Protein AF-A0A6A2Z3N6-F1 (afdb_monomer_lite)

Foldseek 3Di:
DVLLLVLLLVVQLVLVQLLCVLLVHDHDDPLLSVVVNVVLVVQQVVCVVVVVVDRDGDDSLVSQVCNVVVDSDPVVVVVVVVCVVVVVVPPPCPVVVVVVVVPPRPPDTDLPRPVVLAPPVDPLRVCLQVVLQVCLVVQLVVQVVCCVPVVAGPDDDPDPVVSCNVSVQSNHSVNSSVVSSVVSLVPDDDDVVVNCVRNVVVVVVVVPDPPPDPVNQVSSQDPPRCCVVRPSD

pLDDT: mean 72.29, std 14.14, range [38.28, 88.81]

Radius of gyration: 20.22 Å; chains: 1; bounding box: 48×50×47 Å

Organism: Hibiscus syriacus (NCBI:txid106335)

Secondary structure (DSSP, 8-state):
-HHHHHHHHHHHHHHHHHHHHHTTPPPPPHHHHHHHHHHHHHHHHHHHHTT-SS-----HHHHHHHHHH----HHHHHHHHHHHHHGGGSTTSHHHHHHHHHHHSTTTSSTTTSTTSS-TTSHHHHHHHHHHHHHHHHHHHHHHHHHHHHSS-S---S-HHHHHHHHHHHT-HHHHHHHHHHHHHHHS---HHHHHHHTTHHHHHTTS-GGG-THHHHHHPPGGGGGGTS---

Structure (mmCIF, N/CA/C/O backbone):
data_AF-A0A6A2Z3N6-F1
#
_entry.id   AF-A0A6A2Z3N6-F1
#
loop_
_atom_site.group_PDB
_atom_site.id
_atom_site.type_symbol
_atom_site.label_atom_id
_atom_site.label_alt_id
_atom_site.label_comp_id
_atom_site.label_asym_id
_atom_site.label_entity_id
_atom_site.label_seq_id
_atom_site.pdbx_PDB_ins_code
_atom_site.Cartn_x
_atom_site.Cartn_y
_atom_site.Cartn_z
_atom_site.occupancy
_atom_site.B_iso_or_equiv
_atom_site.auth_seq_id
_atom_site.auth_comp_id
_atom_site.auth_asym_id
_atom_site.auth_atom_id
_atom_site.pdbx_PDB_model_num
ATOM 1 N N . MET A 1 1 ? 4.108 1.264 -15.971 1.00 68.44 1 MET A N 1
ATOM 2 C CA . MET A 1 1 ? 3.628 2.131 -14.866 1.00 68.44 1 MET A CA 1
ATOM 3 C C . MET A 1 1 ? 2.301 1.682 -14.255 1.00 68.44 1 MET A C 1
ATOM 5 O O . MET A 1 1 ? 2.213 1.724 -13.039 1.00 68.44 1 MET A O 1
ATOM 9 N N . MET A 1 2 ? 1.302 1.209 -15.021 1.00 77.12 2 MET A N 1
ATOM 10 C CA . MET A 1 2 ? 0.008 0.786 -14.436 1.00 77.12 2 MET A CA 1
ATOM 11 C C . MET A 1 2 ? 0.127 -0.328 -13.376 1.00 77.12 2 MET A C 1
ATOM 13 O O . MET A 1 2 ? -0.511 -0.259 -12.329 1.00 77.12 2 MET A O 1
ATOM 17 N N . ALA A 1 3 ? 0.988 -1.323 -13.613 1.00 77.44 3 ALA A N 1
ATOM 18 C CA . ALA A 1 3 ? 1.260 -2.392 -12.648 1.00 77.44 3 ALA A CA 1
ATOM 19 C C . ALA A 1 3 ? 1.872 -1.854 -11.342 1.00 77.44 3 ALA A C 1
ATOM 21 O O . ALA A 1 3 ? 1.428 -2.210 -10.255 1.00 77.44 3 ALA A O 1
ATOM 22 N N . ALA A 1 4 ? 2.831 -0.928 -11.462 1.00 77.00 4 ALA A N 1
ATOM 23 C CA . ALA A 1 4 ? 3.471 -0.250 -10.335 1.00 77.00 4 ALA A CA 1
ATOM 24 C C . ALA A 1 4 ? 2.456 0.510 -9.481 1.00 77.00 4 ALA A C 1
ATOM 26 O O . ALA A 1 4 ? 2.446 0.378 -8.263 1.00 77.00 4 ALA A O 1
ATOM 27 N N . SER A 1 5 ? 1.572 1.280 -10.126 1.00 82.19 5 SER A N 1
ATOM 28 C CA . SER A 1 5 ? 0.524 2.015 -9.421 1.00 82.19 5 SER A CA 1
ATOM 29 C C . SER A 1 5 ? -0.462 1.075 -8.737 1.00 82.19 5 SER A C 1
ATOM 31 O O . SER A 1 5 ? -0.888 1.364 -7.629 1.00 82.19 5 SER A O 1
ATOM 33 N N . PHE A 1 6 ? -0.795 -0.068 -9.344 1.00 84.25 6 PHE A N 1
ATOM 34 C CA . PHE A 1 6 ? -1.672 -1.051 -8.709 1.00 84.25 6 PHE A CA 1
ATOM 35 C C . PHE A 1 6 ? -1.037 -1.657 -7.451 1.00 84.25 6 PHE A C 1
ATOM 37 O O . PHE A 1 6 ? -1.671 -1.692 -6.400 1.00 84.25 6 PHE A O 1
ATOM 44 N N . VAL A 1 7 ? 0.229 -2.070 -7.535 1.00 82.81 7 VAL A N 1
ATOM 45 C CA . VAL A 1 7 ? 0.989 -2.566 -6.378 1.00 82.81 7 VAL A CA 1
ATOM 46 C C . VAL A 1 7 ? 1.057 -1.502 -5.279 1.00 82.81 7 VAL A C 1
ATOM 48 O O . VAL A 1 7 ? 0.717 -1.788 -4.131 1.00 82.81 7 VAL A O 1
ATOM 51 N N . ALA A 1 8 ? 1.389 -0.260 -5.643 1.00 83.50 8 ALA A N 1
ATOM 52 C CA . ALA A 1 8 ? 1.443 0.859 -4.709 1.00 83.50 8 ALA A CA 1
ATOM 53 C C . ALA A 1 8 ? 0.084 1.133 -4.047 1.00 83.50 8 ALA A C 1
ATOM 55 O O . ALA A 1 8 ? 0.045 1.441 -2.860 1.00 83.50 8 ALA A O 1
ATOM 56 N N . LEU A 1 9 ? -1.036 0.988 -4.765 1.00 86.56 9 LEU A N 1
ATOM 57 C CA . LEU A 1 9 ? -2.385 1.132 -4.203 1.00 86.56 9 LEU A CA 1
ATOM 58 C C . LEU A 1 9 ? -2.702 0.049 -3.164 1.00 86.56 9 LEU A C 1
ATOM 60 O O . LEU A 1 9 ? -3.268 0.355 -2.110 1.00 86.56 9 LEU A O 1
ATOM 64 N N . VAL A 1 10 ? -2.334 -1.206 -3.438 1.00 84.25 10 VAL A N 1
ATOM 65 C CA . VAL A 1 10 ? -2.528 -2.325 -2.499 1.00 84.25 10 VAL A CA 1
ATOM 66 C C . VAL A 1 10 ? -1.707 -2.098 -1.227 1.00 84.25 10 VAL A C 1
ATOM 68 O O . VAL A 1 10 ? -2.243 -2.176 -0.119 1.00 84.25 10 VAL A O 1
ATOM 71 N N . GLU A 1 11 ? -0.435 -1.735 -1.377 1.00 82.06 11 GLU A N 1
ATOM 72 C CA . GLU A 1 11 ? 0.464 -1.419 -0.262 1.00 82.06 11 GLU A CA 1
ATOM 73 C C . GLU A 1 11 ? -0.013 -0.198 0.544 1.00 82.06 11 GLU A C 1
ATOM 75 O O . GLU A 1 11 ? -0.055 -0.217 1.779 1.00 82.06 11 GLU A O 1
ATOM 80 N N . SER A 1 12 ? -0.461 0.849 -0.151 1.00 84.25 12 SER A N 1
ATOM 81 C CA . SER A 1 12 ? -0.987 2.078 0.454 1.00 84.25 12 SER A CA 1
ATOM 82 C C . SER A 1 12 ? -2.261 1.819 1.261 1.00 84.25 12 SER A C 1
ATOM 84 O O . SER A 1 12 ? -2.463 2.371 2.341 1.00 84.25 12 SER A O 1
ATOM 86 N N . THR A 1 13 ? -3.113 0.908 0.789 1.00 84.56 13 THR A N 1
ATOM 87 C CA . THR A 1 13 ? -4.319 0.506 1.522 1.00 84.56 13 THR A CA 1
ATOM 88 C C . THR A 1 13 ? -3.969 -0.187 2.840 1.00 84.56 13 THR A C 1
ATOM 90 O O . THR A 1 13 ? -4.536 0.144 3.884 1.00 84.56 13 THR A O 1
ATOM 93 N N . GLY A 1 14 ? -3.006 -1.115 2.818 1.00 78.62 14 GLY A N 1
ATOM 94 C CA . GLY A 1 14 ? -2.533 -1.799 4.024 1.00 78.62 14 GLY A CA 1
ATOM 95 C C . GLY A 1 14 ? -1.893 -0.840 5.029 1.00 78.62 14 GLY A C 1
ATOM 96 O O . GLY A 1 14 ? -2.202 -0.883 6.223 1.00 78.62 14 GLY A O 1
ATOM 97 N N . THR A 1 15 ? -1.065 0.086 4.545 1.00 81.62 15 THR A N 1
ATOM 98 C CA . THR A 1 15 ? -0.417 1.095 5.395 1.00 81.62 15 THR A CA 1
ATOM 99 C C . THR A 1 15 ? -1.406 2.088 5.994 1.00 81.62 15 THR A C 1
ATOM 101 O O . THR A 1 15 ? -1.271 2.395 7.175 1.00 81.62 15 THR A O 1
ATOM 104 N N . TYR A 1 16 ? -2.446 2.535 5.278 1.00 83.12 16 TYR A N 1
ATOM 105 C CA . TYR A 1 16 ? -3.500 3.376 5.869 1.00 83.12 16 TYR A CA 1
ATOM 106 C C . TYR A 1 16 ? -4.179 2.705 7.066 1.00 83.12 16 TYR A C 1
ATOM 108 O O . TYR A 1 16 ? -4.392 3.338 8.105 1.00 83.12 16 TYR A O 1
ATOM 116 N N . ILE A 1 17 ? -4.496 1.414 6.937 1.00 79.31 17 ILE A N 1
ATOM 117 C CA . ILE A 1 17 ? -5.111 0.634 8.014 1.00 79.31 17 ILE A CA 1
ATOM 118 C C . ILE A 1 17 ? -4.145 0.519 9.201 1.00 79.31 17 ILE A C 1
ATOM 120 O O . ILE A 1 17 ? -4.563 0.707 10.345 1.00 79.31 17 ILE A O 1
ATOM 124 N N . ALA A 1 18 ? -2.860 0.260 8.948 1.00 77.12 18 ALA A N 1
ATOM 125 C CA . ALA A 1 18 ? -1.840 0.162 9.991 1.00 77.12 18 ALA A CA 1
ATOM 126 C C . ALA A 1 18 ? -1.613 1.503 10.719 1.00 77.12 18 ALA A C 1
ATOM 128 O O . ALA A 1 18 ? -1.677 1.563 11.948 1.00 77.12 18 ALA A O 1
ATOM 129 N N . VAL A 1 19 ? -1.439 2.599 9.973 1.00 80.44 19 VAL A N 1
ATOM 130 C CA . VAL A 1 19 ? -1.234 3.963 10.494 1.00 80.44 19 VAL A CA 1
ATOM 131 C C . VAL A 1 19 ? -2.371 4.383 11.410 1.00 80.44 19 VAL A C 1
ATOM 133 O O . VAL A 1 19 ? -2.128 4.902 12.497 1.00 80.44 19 VAL A O 1
ATOM 136 N N . ALA A 1 20 ? -3.615 4.133 11.014 1.00 78.56 20 ALA A N 1
ATOM 137 C CA . ALA A 1 20 ? -4.765 4.490 11.830 1.00 78.56 20 ALA A CA 1
ATOM 138 C C . ALA A 1 20 ? -4.787 3.765 13.173 1.00 78.56 20 ALA A C 1
ATOM 140 O O . ALA A 1 20 ? -5.162 4.341 14.191 1.00 78.56 20 ALA A O 1
ATOM 141 N N . ARG A 1 21 ? -4.329 2.512 13.203 1.00 73.81 21 ARG A N 1
ATOM 142 C CA . ARG A 1 21 ? -4.194 1.766 14.455 1.00 73.81 21 ARG A CA 1
ATOM 143 C C . ARG A 1 21 ? -3.075 2.314 15.321 1.00 73.81 21 ARG A C 1
ATOM 145 O O . ARG A 1 21 ? -3.303 2.520 16.508 1.00 73.81 21 ARG A O 1
ATOM 152 N N . TYR A 1 22 ? -1.909 2.593 14.747 1.00 75.25 22 TYR A N 1
ATOM 153 C CA . TYR A 1 22 ? -0.788 3.156 15.504 1.00 75.25 22 TYR A CA 1
ATOM 154 C C . TYR A 1 22 ? -1.077 4.565 16.024 1.00 75.25 22 TYR A C 1
ATOM 156 O O . TYR A 1 22 ? -0.699 4.894 17.144 1.00 75.25 22 TYR A O 1
ATOM 164 N N . ALA A 1 23 ? -1.840 5.361 15.274 1.00 76.00 23 ALA A N 1
ATOM 165 C CA . ALA A 1 23 ? -2.358 6.650 15.721 1.00 76.00 23 ALA A CA 1
ATOM 166 C C . ALA A 1 23 ? -3.485 6.531 16.766 1.00 76.00 23 ALA A C 1
ATOM 168 O O . ALA A 1 23 ? -3.967 7.555 17.244 1.00 76.00 23 ALA A O 1
ATOM 169 N N . SER A 1 24 ? -3.929 5.312 17.109 1.00 72.00 24 SER A N 1
ATOM 170 C CA . SER A 1 24 ? -5.110 5.056 17.950 1.00 72.00 24 SER A CA 1
ATOM 171 C C . SER A 1 24 ? -6.367 5.785 17.453 1.00 72.00 24 SER A C 1
ATOM 173 O O . SER A 1 24 ? -7.213 6.208 18.240 1.00 72.00 24 SER A O 1
ATOM 175 N N . ALA A 1 25 ? -6.477 5.940 16.133 1.00 71.12 25 ALA A N 1
ATOM 176 C CA . ALA A 1 25 ? -7.588 6.596 15.470 1.00 71.12 25 ALA A CA 1
ATOM 177 C C . ALA A 1 25 ? -8.876 5.769 15.572 1.00 7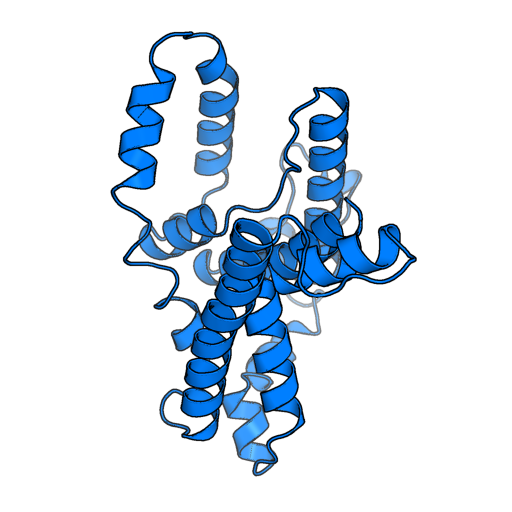1.12 25 ALA A C 1
ATOM 179 O O . ALA A 1 25 ? -8.860 4.542 15.740 1.00 71.12 25 ALA A O 1
ATOM 180 N N . THR A 1 26 ? -10.011 6.446 15.398 1.00 70.94 26 THR A N 1
ATOM 181 C CA . THR A 1 26 ? -11.287 5.779 15.128 1.00 70.94 26 THR A CA 1
ATOM 182 C C . THR A 1 26 ? -11.171 4.930 13.853 1.00 70.94 26 THR A C 1
ATOM 184 O O . THR A 1 26 ? -10.336 5.207 12.991 1.00 70.94 26 THR A O 1
ATOM 187 N N . PRO A 1 27 ? -11.956 3.852 13.714 1.00 68.25 27 PRO A N 1
ATOM 188 C CA . PRO A 1 27 ? -11.933 3.004 12.517 1.00 68.25 27 PRO A CA 1
ATOM 189 C C . PRO A 1 27 ? -12.011 3.796 11.207 1.00 68.25 27 PRO A C 1
ATOM 191 O O . PRO A 1 27 ? -12.830 4.707 11.098 1.00 68.25 27 PRO A O 1
ATOM 194 N N . LEU A 1 28 ? -11.205 3.417 10.204 1.00 70.50 28 LEU A N 1
ATOM 195 C CA . LEU A 1 28 ? -11.300 4.009 8.866 1.00 70.50 28 LEU A CA 1
ATOM 196 C C . LEU A 1 28 ? -12.566 3.514 8.162 1.00 70.50 28 LEU A C 1
ATOM 198 O O . LEU A 1 28 ? -12.648 2.322 7.853 1.00 70.50 28 LEU A O 1
ATOM 202 N N . PRO A 1 29 ? -13.523 4.395 7.834 1.00 74.31 29 PRO A N 1
ATOM 203 C CA . PRO A 1 29 ? -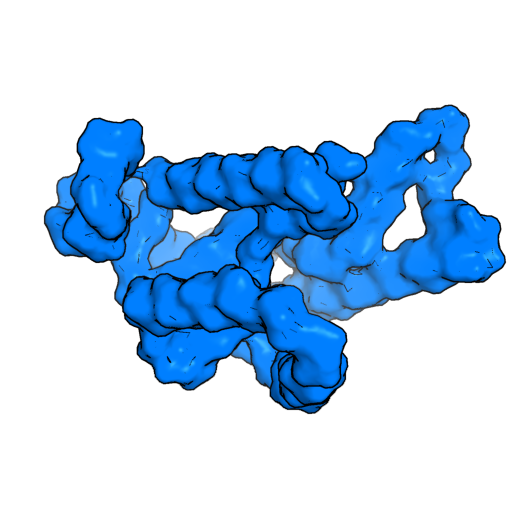14.565 4.060 6.883 1.00 74.31 29 PRO A CA 1
ATOM 204 C C . PRO A 1 29 ? -13.992 4.004 5.452 1.00 74.31 29 PRO A C 1
ATOM 206 O O . PRO A 1 29 ? -12.987 4.660 5.146 1.00 74.31 29 PRO A O 1
ATOM 209 N N . PRO A 1 30 ? -14.672 3.296 4.534 1.00 75.56 30 PRO A N 1
ATOM 210 C CA . PRO A 1 30 ? -14.276 3.235 3.128 1.00 75.56 30 PRO A CA 1
ATOM 211 C C . PRO A 1 30 ? -14.193 4.607 2.437 1.00 75.56 30 PRO A C 1
ATOM 213 O O . PRO A 1 30 ? -13.323 4.805 1.593 1.00 75.56 30 PRO A O 1
ATOM 216 N N . SER A 1 31 ? -15.046 5.571 2.813 1.00 77.38 31 SER A N 1
ATOM 217 C CA . SER A 1 31 ? -15.057 6.929 2.239 1.00 77.38 31 SER A CA 1
ATOM 218 C C . SER A 1 31 ? -13.740 7.674 2.486 1.00 77.38 31 SER A C 1
ATOM 220 O O . SER A 1 31 ? -13.187 8.303 1.586 1.00 77.38 31 SER A O 1
ATOM 222 N N . ILE A 1 32 ? -13.182 7.546 3.689 1.00 78.62 32 ILE A N 1
ATOM 223 C CA . ILE A 1 32 ? -11.938 8.214 4.090 1.00 78.62 32 ILE A CA 1
ATOM 224 C C . ILE A 1 32 ? -10.725 7.533 3.466 1.00 78.62 32 ILE A C 1
ATOM 226 O O . ILE A 1 32 ? -9.803 8.220 3.026 1.00 78.62 32 ILE A O 1
ATOM 230 N N . LEU A 1 33 ? -10.749 6.201 3.373 1.00 82.62 33 LEU A N 1
ATOM 231 C CA . LEU A 1 33 ? -9.727 5.446 2.655 1.00 82.62 33 LEU A CA 1
ATOM 232 C C . LEU A 1 33 ? -9.691 5.852 1.173 1.00 82.62 33 LEU A C 1
ATOM 234 O O . LEU A 1 33 ? -8.630 6.193 0.654 1.00 82.62 33 LEU A O 1
ATOM 238 N N . SER A 1 34 ? -10.855 5.904 0.517 1.00 84.12 34 SER A N 1
ATOM 239 C CA . SER A 1 34 ? -10.971 6.344 -0.877 1.00 84.12 34 SER A CA 1
ATOM 240 C C . SER A 1 34 ? -10.492 7.783 -1.066 1.00 84.12 34 SER A C 1
ATOM 242 O O . SER A 1 34 ? -9.855 8.088 -2.072 1.00 84.12 34 SER A O 1
ATOM 244 N N . ARG A 1 35 ? -10.760 8.672 -0.103 1.00 84.81 35 ARG A N 1
ATOM 245 C CA . ARG A 1 35 ? -10.280 10.060 -0.127 1.00 84.81 35 ARG A CA 1
ATOM 246 C C . ARG A 1 35 ? -8.755 10.143 -0.018 1.00 84.81 35 ARG A C 1
ATOM 248 O O . ARG A 1 35 ? -8.141 10.907 -0.759 1.00 84.81 35 ARG A O 1
ATOM 255 N N . GLY A 1 36 ? -8.148 9.357 0.873 1.00 84.44 36 GLY A N 1
ATOM 256 C CA . GLY A 1 36 ? -6.690 9.268 1.010 1.00 84.44 36 GLY A CA 1
ATOM 257 C C . GLY A 1 36 ? -6.024 8.789 -0.280 1.00 84.44 36 GLY A C 1
ATOM 258 O O . GLY A 1 36 ? -5.138 9.461 -0.806 1.00 84.44 36 GLY A O 1
ATOM 259 N N . ILE A 1 37 ? -6.539 7.696 -0.848 1.00 87.19 37 ILE A N 1
ATOM 260 C CA . ILE A 1 37 ? -6.086 7.144 -2.132 1.00 87.19 37 ILE A CA 1
ATOM 261 C C . ILE A 1 37 ? -6.272 8.155 -3.277 1.00 87.19 37 ILE A C 1
ATOM 263 O O . ILE A 1 37 ? -5.395 8.305 -4.126 1.00 87.19 37 ILE A O 1
ATOM 267 N N . GLY A 1 38 ? -7.385 8.894 -3.292 1.00 87.62 38 GLY A N 1
ATOM 268 C CA . GLY A 1 38 ? -7.618 9.957 -4.271 1.00 87.62 38 GLY A CA 1
ATOM 269 C C . GLY A 1 38 ? -6.539 11.043 -4.220 1.00 87.62 38 GLY A C 1
ATOM 270 O O . GLY A 1 38 ? -6.008 11.434 -5.259 1.00 87.62 38 GLY A O 1
ATOM 271 N N . TRP A 1 39 ? -6.150 11.481 -3.018 1.00 85.44 39 TRP A N 1
ATOM 272 C CA . TRP A 1 39 ? -5.092 12.483 -2.844 1.00 85.44 39 TRP A CA 1
ATOM 273 C C . TRP A 1 39 ? -3.698 11.951 -3.199 1.00 85.44 39 TRP A C 1
ATOM 275 O O . TRP A 1 39 ? -2.881 12.680 -3.759 1.00 85.44 39 TRP A O 1
ATOM 285 N N . GLN A 1 40 ? -3.441 10.665 -2.951 1.00 87.00 40 GLN A N 1
ATOM 286 C CA . GLN A 1 40 ? -2.241 9.988 -3.444 1.00 87.00 40 GLN A CA 1
ATOM 287 C C . GLN A 1 40 ? -2.177 10.017 -4.978 1.00 87.00 40 GLN A C 1
ATOM 289 O O . GLN A 1 40 ? -1.136 10.347 -5.539 1.00 87.00 40 GLN A O 1
ATOM 294 N N . GLY A 1 41 ? -3.293 9.752 -5.665 1.00 87.56 41 GLY A N 1
ATOM 295 C CA . GLY A 1 41 ? -3.376 9.852 -7.125 1.00 87.56 41 GLY A CA 1
ATOM 296 C C . GLY A 1 41 ? -3.050 11.253 -7.653 1.00 87.56 41 GLY A C 1
ATOM 297 O O . GLY A 1 41 ? -2.298 11.389 -8.616 1.00 87.56 41 GLY A O 1
ATOM 298 N N . VAL A 1 42 ? -3.543 12.301 -6.983 1.00 87.81 42 VAL A N 1
ATOM 299 C CA . VAL A 1 42 ? -3.189 13.700 -7.294 1.00 87.81 42 VAL A CA 1
ATOM 300 C C . VAL A 1 42 ? -1.688 13.941 -7.114 1.00 87.81 42 VAL A C 1
ATOM 302 O O . VAL A 1 42 ? -1.057 14.552 -7.975 1.00 87.81 42 VAL A O 1
ATOM 305 N N . GLY A 1 43 ? -1.094 13.411 -6.043 1.00 86.25 43 GLY A N 1
ATOM 306 C CA . GLY A 1 43 ? 0.353 13.440 -5.840 1.00 86.25 43 GLY A CA 1
ATOM 307 C C . GLY A 1 43 ? 1.117 12.780 -6.988 1.00 86.25 43 GLY A C 1
ATOM 308 O O . GLY A 1 43 ? 2.096 13.345 -7.468 1.00 86.25 43 GLY A O 1
ATOM 309 N N . ILE A 1 44 ? 0.663 11.617 -7.469 1.00 86.94 44 ILE A N 1
ATOM 310 C CA . ILE A 1 44 ? 1.314 10.888 -8.570 1.00 86.94 44 ILE A CA 1
ATOM 311 C C . ILE A 1 44 ? 1.223 11.689 -9.875 1.00 86.94 44 ILE A C 1
ATOM 313 O O . ILE A 1 44 ? 2.184 11.713 -10.644 1.00 86.94 44 ILE A O 1
ATOM 317 N N . LEU A 1 45 ? 0.107 12.386 -10.113 1.00 88.00 45 LEU A N 1
ATOM 318 C CA . LEU A 1 45 ? -0.030 13.295 -11.254 1.00 88.00 45 LEU A CA 1
ATOM 319 C C . LEU A 1 45 ? 0.985 14.439 -11.183 1.00 88.00 45 LEU A C 1
ATOM 321 O O . LEU A 1 45 ? 1.666 14.701 -12.172 1.00 88.00 45 LEU A O 1
ATOM 325 N N . PHE A 1 46 ? 1.140 15.080 -10.020 1.00 86.12 46 PHE A N 1
ATOM 326 C CA . PHE A 1 46 ? 2.163 16.113 -9.837 1.00 86.12 46 PHE A CA 1
ATOM 327 C C . PHE A 1 46 ? 3.580 15.559 -9.995 1.00 86.12 46 PHE A C 1
ATOM 329 O O . PHE A 1 46 ? 4.396 16.183 -10.666 1.00 86.12 46 PHE A O 1
ATOM 336 N N . SER A 1 47 ? 3.858 14.368 -9.462 1.00 83.50 47 SER A N 1
ATOM 337 C CA . SER A 1 47 ? 5.126 13.664 -9.677 1.00 83.50 47 SER A CA 1
ATOM 338 C C . SER A 1 47 ? 5.418 13.458 -11.170 1.00 83.50 47 SER A C 1
ATOM 340 O O . SER A 1 47 ? 6.530 13.711 -11.629 1.00 83.50 47 SER A O 1
ATOM 342 N N . GLY A 1 48 ? 4.407 13.067 -11.950 1.00 83.56 48 GLY A N 1
ATOM 343 C CA . GLY A 1 48 ? 4.521 12.930 -13.402 1.00 83.56 48 GLY A CA 1
ATOM 344 C C . GLY A 1 48 ? 4.759 14.261 -14.121 1.00 83.56 48 GLY A C 1
ATOM 345 O O . GLY A 1 48 ? 5.610 14.330 -15.003 1.00 83.56 48 GLY A O 1
ATOM 346 N N . LEU A 1 49 ? 4.051 15.325 -13.724 1.00 86.31 49 LEU A N 1
ATOM 347 C CA . LEU A 1 49 ? 4.171 16.662 -14.324 1.00 86.31 49 LEU A CA 1
ATOM 348 C C . LEU A 1 49 ? 5.538 17.307 -14.066 1.00 86.31 49 LEU A C 1
ATOM 350 O O . LEU A 1 49 ? 6.115 17.898 -14.973 1.00 86.31 49 LEU A O 1
ATOM 354 N N . PHE A 1 50 ? 6.062 17.179 -12.845 1.00 82.81 50 PHE A N 1
ATOM 355 C CA . PHE A 1 50 ? 7.381 17.698 -12.472 1.00 82.81 50 PHE A CA 1
ATOM 356 C C . PHE A 1 50 ? 8.533 16.749 -12.840 1.00 82.81 50 PHE A C 1
ATOM 358 O O . PHE A 1 50 ? 9.691 17.059 -12.570 1.00 82.81 50 PHE A O 1
ATOM 365 N N . GLY A 1 51 ? 8.240 15.606 -13.470 1.00 80.12 51 GLY A N 1
ATOM 366 C CA . GLY A 1 51 ? 9.252 14.680 -13.976 1.00 80.12 51 GLY A CA 1
ATOM 367 C C . GLY A 1 51 ? 10.007 13.915 -12.889 1.00 80.12 51 GLY A C 1
ATOM 368 O O . GLY A 1 51 ? 11.091 13.392 -13.151 1.00 80.12 51 GLY A O 1
ATOM 369 N N . THR A 1 52 ? 9.463 13.811 -11.673 1.00 68.56 52 THR A N 1
ATOM 370 C CA . THR A 1 52 ? 10.037 12.930 -10.655 1.00 68.56 52 THR A CA 1
ATOM 371 C C . THR A 1 52 ? 9.783 11.496 -11.118 1.00 68.56 52 THR A C 1
ATOM 373 O O . THR A 1 52 ? 8.664 11.002 -11.017 1.00 68.56 52 THR A O 1
ATOM 376 N N . GLY A 1 53 ? 10.799 10.831 -11.678 1.00 64.75 53 GLY A N 1
ATOM 377 C CA . GLY A 1 53 ? 10.690 9.497 -12.295 1.00 64.75 53 GLY A CA 1
ATOM 378 C C . GLY A 1 53 ? 10.158 8.373 -11.389 1.00 64.75 53 GLY A C 1
ATOM 379 O O . GLY A 1 53 ? 9.923 7.269 -11.872 1.00 64.75 53 GLY A O 1
ATOM 380 N N . ASN A 1 54 ? 9.926 8.658 -10.104 1.00 68.50 54 ASN A N 1
ATOM 381 C CA . ASN A 1 54 ? 9.271 7.786 -9.137 1.00 68.50 54 ASN A CA 1
ATOM 382 C C . ASN A 1 54 ? 7.885 8.347 -8.771 1.00 68.50 54 ASN A C 1
ATOM 384 O O . ASN A 1 54 ? 7.740 9.537 -8.487 1.00 68.50 54 ASN A O 1
ATOM 388 N N . GLY A 1 55 ? 6.862 7.487 -8.763 1.00 70.81 55 GLY A N 1
ATOM 389 C CA . GLY A 1 55 ? 5.517 7.861 -8.316 1.00 70.81 55 GLY A CA 1
ATOM 390 C C . GLY A 1 55 ? 5.466 8.083 -6.803 1.00 70.81 55 GLY A C 1
ATOM 391 O O . GLY A 1 55 ? 6.171 7.414 -6.049 1.00 70.81 55 GLY A O 1
ATOM 392 N N . SER A 1 56 ? 4.618 9.002 -6.346 1.00 78.75 56 SER A N 1
ATOM 393 C CA . SER A 1 56 ? 4.390 9.214 -4.917 1.00 78.75 56 SER A CA 1
ATOM 394 C C . SER A 1 56 ? 3.519 8.102 -4.320 1.00 78.75 56 SER A C 1
ATOM 396 O O . SER A 1 56 ? 2.431 7.785 -4.800 1.00 78.75 56 SER A O 1
ATOM 398 N N . SER A 1 57 ? 4.017 7.494 -3.248 1.00 81.19 57 SER A N 1
ATOM 399 C CA . SER A 1 57 ? 3.318 6.466 -2.477 1.00 81.19 57 SER A CA 1
ATOM 400 C C . SER A 1 57 ? 3.403 6.780 -0.988 1.00 81.19 57 SER A C 1
ATOM 402 O O . SER A 1 57 ? 4.157 7.657 -0.560 1.00 81.19 57 SER A O 1
ATOM 404 N N . ILE A 1 58 ? 2.615 6.072 -0.187 1.00 81.56 58 ILE A N 1
ATOM 405 C CA . ILE A 1 58 ? 2.713 6.148 1.267 1.00 81.56 58 ILE A CA 1
ATOM 406 C C . ILE A 1 58 ? 4.023 5.504 1.710 1.00 81.56 58 ILE A C 1
ATOM 408 O O . ILE A 1 58 ? 4.359 4.401 1.289 1.00 81.56 58 ILE A O 1
ATOM 412 N N . SER A 1 59 ? 4.749 6.181 2.598 1.00 80.31 59 SER A N 1
ATOM 413 C CA . SER A 1 59 ? 5.947 5.618 3.216 1.00 80.31 59 SER A CA 1
ATOM 414 C C . SER A 1 59 ? 5.564 4.672 4.358 1.00 80.31 59 SER A C 1
ATOM 416 O O . SER A 1 59 ? 5.037 5.099 5.392 1.00 80.31 59 SER A O 1
ATOM 418 N N . VAL A 1 60 ? 5.860 3.380 4.178 1.00 75.31 60 VAL A N 1
ATOM 419 C CA . VAL A 1 60 ? 5.760 2.348 5.227 1.00 75.31 60 VAL A CA 1
ATOM 420 C C . VAL A 1 60 ? 6.690 2.680 6.400 1.00 75.31 60 VAL A C 1
ATOM 422 O O . VAL A 1 60 ? 6.353 2.446 7.558 1.00 75.31 60 VAL A O 1
ATOM 425 N N . GLU A 1 61 ? 7.842 3.287 6.118 1.00 74.88 61 GLU A N 1
ATOM 426 C CA . GLU A 1 61 ? 8.836 3.687 7.119 1.00 74.88 61 GLU A CA 1
ATOM 427 C C . GLU A 1 61 ? 8.268 4.744 8.070 1.00 74.88 61 GLU A C 1
ATOM 429 O O . GLU A 1 61 ? 8.386 4.618 9.289 1.00 74.88 61 GLU A O 1
ATOM 434 N N . ASN A 1 62 ? 7.555 5.737 7.530 1.00 78.06 62 ASN A N 1
ATOM 435 C CA . ASN A 1 62 ? 6.875 6.754 8.331 1.00 78.06 62 ASN A CA 1
ATOM 436 C C . ASN A 1 62 ? 5.751 6.151 9.185 1.00 78.06 62 ASN A C 1
ATOM 438 O O . ASN A 1 62 ? 5.540 6.580 10.322 1.00 78.06 62 ASN A O 1
ATOM 442 N N . ALA A 1 63 ? 5.050 5.132 8.674 1.00 75.62 63 ALA A N 1
ATOM 443 C CA . ALA A 1 63 ? 4.069 4.381 9.455 1.00 75.62 63 ALA A CA 1
ATOM 444 C C . ALA A 1 63 ? 4.726 3.617 10.620 1.00 75.62 63 ALA A C 1
ATOM 446 O O . ALA A 1 63 ? 4.192 3.609 11.732 1.00 75.62 63 ALA A O 1
ATOM 447 N N . GLY A 1 64 ? 5.904 3.029 10.394 1.00 71.62 64 GLY A N 1
ATOM 448 C CA . GLY A 1 64 ? 6.705 2.392 11.441 1.00 71.62 64 GLY A CA 1
ATOM 449 C C . GLY A 1 64 ? 7.236 3.391 12.472 1.00 71.62 64 GLY A C 1
ATOM 450 O O . GLY A 1 64 ? 7.152 3.148 13.677 1.00 71.62 64 GLY A O 1
ATOM 451 N N . LEU A 1 65 ? 7.701 4.562 12.029 1.00 73.62 65 LEU A N 1
ATOM 452 C CA . LEU A 1 65 ? 8.151 5.636 12.915 1.00 73.62 65 LEU A CA 1
ATOM 453 C C . LEU A 1 65 ? 7.012 6.149 13.805 1.00 73.62 65 LEU A C 1
ATOM 455 O O . LEU A 1 65 ? 7.214 6.390 14.997 1.00 73.62 65 LEU A O 1
ATOM 459 N N . LEU A 1 66 ? 5.802 6.272 13.256 1.00 78.94 66 LEU A N 1
ATOM 460 C CA . LEU A 1 66 ? 4.605 6.598 14.026 1.00 78.94 66 LEU A CA 1
ATOM 461 C C . LEU A 1 66 ? 4.330 5.550 15.116 1.00 78.94 66 LEU A C 1
ATOM 463 O O . LEU A 1 66 ? 4.023 5.921 16.249 1.00 78.94 66 LEU A O 1
ATOM 467 N N . ALA A 1 67 ? 4.469 4.258 14.803 1.00 71.88 67 ALA A N 1
ATOM 468 C CA . ALA A 1 67 ? 4.273 3.177 15.771 1.00 71.88 67 ALA A CA 1
ATOM 469 C C . ALA A 1 67 ? 5.271 3.244 16.940 1.00 71.88 67 ALA A C 1
ATOM 471 O O . ALA A 1 67 ? 4.904 2.975 18.086 1.00 71.88 67 ALA A O 1
ATOM 472 N N . LEU A 1 68 ? 6.514 3.644 16.659 1.00 73.94 68 LEU A N 1
ATOM 473 C CA . LEU A 1 68 ? 7.577 3.770 17.658 1.00 73.94 68 LEU A CA 1
ATOM 474 C C . LEU A 1 68 ? 7.434 5.019 18.520 1.00 73.94 68 LEU A C 1
ATOM 476 O O . LEU A 1 68 ? 7.504 4.950 19.744 1.00 73.94 68 LEU A O 1
ATOM 480 N N . THR A 1 69 ? 7.237 6.167 17.878 1.00 79.50 69 THR A N 1
ATOM 481 C CA . THR A 1 69 ? 7.174 7.465 18.560 1.00 79.50 69 THR A CA 1
ATOM 482 C C . THR A 1 69 ? 5.840 7.682 19.265 1.00 79.50 69 THR A C 1
ATOM 484 O O . THR A 1 69 ? 5.766 8.475 20.199 1.00 79.50 69 THR A O 1
ATOM 487 N N . ARG A 1 70 ? 4.781 6.979 18.835 1.00 77.69 70 ARG A N 1
ATOM 488 C CA . ARG A 1 70 ? 3.394 7.164 19.290 1.00 77.69 70 ARG A CA 1
ATOM 489 C C . ARG A 1 70 ? 2.881 8.601 19.116 1.00 77.69 70 ARG A C 1
ATOM 491 O O . ARG A 1 70 ? 1.948 9.013 19.803 1.00 77.69 70 ARG A O 1
ATOM 498 N N . VAL A 1 71 ? 3.455 9.370 18.185 1.00 79.44 71 VAL A N 1
ATOM 499 C CA . VAL A 1 71 ? 3.054 10.760 17.908 1.00 79.44 71 VAL A CA 1
ATOM 500 C C . VAL A 1 71 ? 2.199 10.829 16.640 1.00 79.44 71 VAL A C 1
ATOM 502 O O . VAL A 1 71 ? 2.689 11.099 15.548 1.00 79.44 71 VAL A O 1
ATOM 505 N N . GLY A 1 72 ? 0.886 10.631 16.784 1.00 75.69 72 GLY A N 1
ATOM 506 C CA . GLY A 1 72 ? -0.107 10.725 15.697 1.00 75.69 72 GLY A CA 1
ATOM 507 C C . GLY A 1 72 ? -0.571 12.144 15.356 1.00 75.69 72 GLY A C 1
ATOM 508 O O . GLY A 1 72 ? -1.748 12.353 15.073 1.00 75.69 72 GLY A O 1
ATOM 509 N N . SER A 1 73 ? 0.313 13.143 15.432 1.00 82.31 73 SER A N 1
ATOM 510 C CA . SER A 1 73 ? -0.067 14.552 15.264 1.00 82.31 73 SER A CA 1
ATOM 511 C C . SER A 1 73 ? 0.109 15.049 13.829 1.00 82.31 73 SER A C 1
ATOM 513 O O . SER A 1 73 ? 1.200 14.995 13.263 1.00 82.31 73 SER A O 1
ATOM 515 N N . ARG A 1 74 ? -0.945 15.657 13.267 1.00 82.56 74 ARG A N 1
ATOM 516 C CA . ARG A 1 74 ? -0.923 16.266 11.921 1.00 82.56 74 ARG A CA 1
ATOM 517 C C . ARG A 1 74 ? 0.107 17.389 11.782 1.00 82.56 74 ARG A C 1
ATOM 519 O O . ARG A 1 74 ? 0.644 17.597 10.699 1.00 82.56 74 ARG A O 1
ATOM 526 N N . ARG A 1 75 ? 0.400 18.107 12.874 1.00 84.62 75 ARG A N 1
ATOM 527 C CA . ARG A 1 75 ? 1.373 19.213 12.875 1.00 84.62 75 ARG A CA 1
ATOM 528 C C . ARG A 1 75 ? 2.783 18.725 12.555 1.00 84.62 75 ARG A C 1
ATOM 530 O O . ARG A 1 75 ? 3.501 19.412 11.844 1.00 84.62 75 ARG A O 1
ATOM 537 N N . VAL A 1 76 ? 3.150 17.535 13.030 1.00 84.69 76 VAL A N 1
ATOM 538 C CA . VAL A 1 76 ? 4.468 16.937 12.767 1.00 84.69 76 VAL A CA 1
ATOM 539 C C . VAL A 1 76 ? 4.642 16.676 11.272 1.00 84.69 76 VAL A C 1
ATOM 541 O O . VAL A 1 76 ? 5.662 17.047 10.699 1.00 84.69 76 VAL A O 1
ATOM 544 N N . VAL A 1 77 ? 3.608 16.128 10.625 1.00 84.06 77 VAL A N 1
ATOM 545 C CA . VAL A 1 77 ? 3.613 15.860 9.179 1.00 84.06 77 VAL A CA 1
ATOM 546 C C . VAL A 1 77 ? 3.682 17.160 8.372 1.00 84.06 77 VAL A C 1
ATOM 548 O O . VAL A 1 77 ? 4.456 17.248 7.427 1.00 84.06 77 VAL A O 1
ATOM 551 N N . LEU A 1 78 ? 2.929 18.194 8.766 1.00 84.19 78 LEU A N 1
ATOM 552 C CA . LEU A 1 78 ? 2.952 19.502 8.096 1.00 84.19 78 LEU A CA 1
ATOM 553 C C . LEU A 1 78 ? 4.313 20.201 8.213 1.00 84.19 78 LEU A C 1
ATOM 555 O O . LEU A 1 78 ? 4.812 20.736 7.226 1.00 84.19 78 LEU A O 1
ATOM 559 N N . ILE A 1 79 ? 4.926 20.176 9.400 1.00 85.06 79 ILE A N 1
ATOM 560 C CA . ILE A 1 79 ? 6.262 20.746 9.620 1.00 85.06 79 ILE A CA 1
ATOM 561 C C . ILE A 1 79 ? 7.301 19.983 8.786 1.00 85.06 79 ILE A C 1
ATOM 563 O O . ILE A 1 79 ? 8.111 20.608 8.107 1.00 85.06 79 ILE A O 1
ATOM 567 N N . SER A 1 80 ? 7.241 18.646 8.773 1.00 81.62 80 SER A N 1
ATOM 568 C CA . SER A 1 80 ? 8.119 17.803 7.949 1.00 81.62 80 SER A CA 1
ATOM 569 C C . SER A 1 80 ? 7.968 18.092 6.452 1.00 81.62 80 SER A C 1
ATOM 571 O O . SER A 1 80 ? 8.978 18.262 5.772 1.00 81.62 80 SER A O 1
ATOM 573 N N . ALA A 1 81 ? 6.737 18.236 5.950 1.00 82.25 81 ALA A N 1
ATOM 574 C CA . ALA A 1 81 ? 6.484 18.610 4.560 1.00 82.25 81 ALA A CA 1
ATOM 575 C C . ALA A 1 81 ? 7.069 19.990 4.220 1.00 82.25 81 ALA A C 1
ATOM 577 O O . ALA A 1 81 ? 7.665 20.157 3.159 1.00 82.25 81 ALA A O 1
ATOM 578 N N . GLY A 1 82 ? 6.968 20.957 5.140 1.00 81.81 82 GLY A N 1
ATOM 579 C CA . GLY A 1 82 ? 7.638 22.252 5.012 1.00 81.81 82 GLY A CA 1
ATOM 580 C C . GLY A 1 82 ? 9.148 22.091 4.828 1.00 81.81 82 GLY A C 1
ATOM 581 O O . GLY A 1 82 ? 9.700 22.575 3.844 1.00 81.81 82 GLY A O 1
ATOM 582 N N . PHE A 1 83 ? 9.810 21.337 5.710 1.00 80.31 83 PHE A N 1
ATOM 583 C CA . PHE A 1 83 ? 11.246 21.062 5.584 1.00 80.31 83 PHE A CA 1
ATOM 584 C C . PHE A 1 83 ? 11.616 20.374 4.260 1.00 80.31 83 PHE A C 1
ATOM 586 O O . PHE A 1 83 ? 12.618 20.748 3.654 1.00 80.31 83 PHE A O 1
ATOM 593 N N . MET A 1 84 ? 10.804 19.430 3.770 1.00 80.62 84 MET A N 1
ATOM 594 C CA . MET A 1 84 ? 11.052 18.746 2.490 1.00 80.62 84 MET A CA 1
ATOM 595 C C . MET A 1 84 ? 10.933 19.673 1.272 1.00 80.62 84 MET A C 1
ATOM 597 O O . MET A 1 84 ? 11.622 19.449 0.285 1.00 80.62 84 MET A O 1
ATOM 601 N N . ILE A 1 85 ? 10.102 20.719 1.327 1.00 80.25 85 ILE A N 1
ATOM 602 C CA . ILE A 1 85 ? 9.970 21.707 0.240 1.00 80.25 85 ILE A CA 1
ATOM 603 C C . ILE A 1 85 ? 11.142 22.698 0.238 1.00 80.25 85 ILE A C 1
ATOM 605 O O . ILE A 1 85 ? 11.558 23.151 -0.826 1.00 80.25 85 ILE A O 1
ATOM 609 N N . PHE A 1 86 ? 11.690 23.037 1.409 1.00 71.81 86 PHE A N 1
ATOM 610 C CA . PHE A 1 86 ? 12.815 23.974 1.522 1.00 71.81 86 PHE A CA 1
ATOM 611 C C . PHE A 1 86 ? 14.187 23.317 1.301 1.00 71.81 86 PHE A C 1
ATOM 613 O O . PHE A 1 86 ? 15.101 23.979 0.804 1.00 71.81 86 PHE A O 1
ATOM 620 N N . SER A 1 87 ? 14.333 22.028 1.625 1.00 65.44 87 SER A N 1
ATOM 621 C CA . SER A 1 87 ? 15.593 21.273 1.505 1.00 65.44 87 SER A CA 1
ATOM 622 C C . SER A 1 87 ? 16.253 21.293 0.108 1.00 65.44 87 SER A C 1
ATOM 624 O O . SER A 1 87 ? 17.468 21.486 0.066 1.00 65.44 87 SER A O 1
ATOM 626 N N . PRO A 1 88 ? 15.518 21.224 -1.026 1.00 65.94 88 PRO A N 1
ATOM 627 C CA . PRO A 1 88 ? 16.113 21.167 -2.369 1.00 65.94 88 PRO A CA 1
ATOM 628 C C . PRO A 1 88 ? 16.913 22.416 -2.769 1.00 65.94 88 PRO A C 1
ATOM 630 O O . PRO A 1 88 ? 17.688 22.386 -3.721 1.00 65.94 88 PRO A O 1
ATOM 633 N N . SER A 1 89 ? 16.731 23.535 -2.058 1.00 61.56 89 SER A N 1
ATOM 634 C CA . SER A 1 89 ? 17.427 24.802 -2.325 1.00 61.56 89 SER A CA 1
ATOM 635 C C . SER A 1 89 ? 18.863 24.855 -1.773 1.00 61.56 89 SER A C 1
ATOM 637 O O . SER A 1 89 ? 19.648 25.712 -2.181 1.00 61.56 89 SER A O 1
ATOM 639 N N . LEU A 1 90 ? 19.244 23.929 -0.883 1.00 56.62 90 LEU A N 1
ATOM 640 C CA . LEU A 1 90 ? 20.577 23.839 -0.276 1.00 56.62 90 LEU A CA 1
ATOM 641 C C . LEU A 1 90 ? 21.391 22.753 -0.990 1.00 56.62 90 LEU A C 1
ATOM 643 O O . LEU A 1 90 ? 21.616 21.663 -0.469 1.00 56.62 90 LEU A O 1
ATOM 647 N N . GLY A 1 91 ? 21.827 23.065 -2.209 1.00 48.78 91 GLY A N 1
ATOM 648 C CA . GLY A 1 91 ? 22.386 22.128 -3.191 1.00 48.78 91 GLY A CA 1
ATOM 649 C C . GLY A 1 91 ? 23.692 21.393 -2.854 1.00 48.78 91 GLY A C 1
ATOM 650 O O . GLY A 1 91 ? 24.375 21.000 -3.787 1.00 48.78 91 GLY A O 1
ATOM 651 N N . ASN A 1 92 ? 24.070 21.189 -1.585 1.00 55.97 92 ASN A N 1
ATOM 652 C CA . ASN A 1 92 ? 25.271 20.422 -1.209 1.00 55.97 92 ASN A CA 1
ATOM 653 C C . ASN A 1 92 ? 25.175 19.611 0.109 1.00 55.97 92 ASN A C 1
ATOM 655 O O . ASN A 1 92 ? 26.131 18.918 0.451 1.00 55.97 92 ASN A O 1
ATOM 659 N N . SER A 1 93 ? 24.067 19.648 0.864 1.00 50.31 93 SER A N 1
ATOM 660 C CA . SER A 1 93 ? 23.933 18.926 2.154 1.00 50.31 93 SER A CA 1
ATOM 661 C C . SER A 1 93 ? 23.025 17.687 2.107 1.00 50.31 93 SER A C 1
ATOM 663 O O . SER A 1 93 ? 22.978 16.920 3.074 1.00 50.31 93 SER A O 1
ATOM 665 N N . GLU A 1 94 ? 22.342 17.432 0.987 1.00 48.91 94 GLU A N 1
ATOM 666 C CA . GLU A 1 94 ? 21.355 16.346 0.872 1.00 48.91 94 GLU A CA 1
ATOM 667 C C . GLU A 1 94 ? 21.974 14.944 0.998 1.00 48.91 94 GLU A C 1
ATOM 669 O O . GLU A 1 94 ? 21.370 14.043 1.581 1.00 48.91 94 GLU A O 1
ATOM 674 N N . LEU A 1 95 ? 23.227 14.764 0.563 1.00 45.78 95 LEU A N 1
ATOM 675 C CA . LEU A 1 95 ? 23.923 13.478 0.668 1.00 45.78 95 LEU A CA 1
ATOM 676 C C . LEU A 1 95 ? 24.254 13.085 2.121 1.00 45.78 95 LEU A C 1
ATOM 678 O O . LEU A 1 95 ? 24.483 11.909 2.400 1.00 45.78 95 LEU A O 1
ATOM 682 N N . PHE A 1 96 ? 24.295 14.047 3.050 1.00 44.78 96 PHE A N 1
ATOM 683 C CA . PHE A 1 96 ? 24.627 13.800 4.457 1.00 44.78 96 PHE A CA 1
ATOM 684 C C . PHE A 1 96 ? 23.401 13.346 5.266 1.00 44.78 96 PHE A C 1
ATOM 686 O O . PHE A 1 96 ? 23.500 12.417 6.068 1.00 44.78 96 PHE A O 1
ATOM 693 N N . LEU A 1 97 ? 22.224 13.927 5.001 1.00 46.69 97 LEU A N 1
ATOM 694 C CA . LEU A 1 97 ? 20.965 13.521 5.641 1.00 46.69 97 LEU A CA 1
ATOM 695 C C . LEU A 1 97 ? 20.448 12.174 5.111 1.00 46.69 97 LEU A C 1
ATOM 697 O O . LEU A 1 97 ? 19.936 11.370 5.892 1.00 46.69 97 LEU A O 1
ATOM 701 N N . LEU A 1 98 ? 20.661 11.872 3.822 1.00 46.66 98 LEU A N 1
ATOM 702 C CA . LEU A 1 98 ? 20.287 10.581 3.228 1.00 46.66 98 LEU A CA 1
ATOM 703 C C . LEU A 1 98 ? 21.058 9.402 3.859 1.00 46.66 98 LEU A C 1
ATOM 705 O O . LEU A 1 98 ? 20.506 8.317 4.038 1.00 46.66 98 LEU A O 1
ATOM 709 N N . ARG A 1 99 ? 22.322 9.619 4.260 1.00 39.69 99 ARG A N 1
ATOM 710 C CA . ARG A 1 99 ? 23.159 8.594 4.914 1.00 39.69 99 ARG A CA 1
ATOM 711 C C . ARG A 1 99 ? 22.749 8.298 6.356 1.00 39.69 99 ARG A C 1
ATOM 713 O O . ARG A 1 99 ? 22.898 7.161 6.792 1.00 39.69 99 ARG A O 1
ATOM 720 N N . PHE A 1 100 ? 22.184 9.267 7.076 1.00 47.88 100 PHE A N 1
ATOM 721 C CA . PHE A 1 100 ? 21.587 9.010 8.392 1.00 47.88 100 PHE A CA 1
ATOM 722 C C . PHE A 1 100 ? 20.271 8.223 8.287 1.00 47.88 100 PHE A C 1
ATOM 724 O O . PHE A 1 100 ? 20.008 7.371 9.135 1.00 47.88 100 PHE A O 1
ATOM 731 N N . HIS A 1 101 ? 19.473 8.466 7.239 1.00 44.91 101 HIS A N 1
ATOM 732 C CA . HIS A 1 101 ? 18.189 7.788 7.024 1.00 44.91 101 HIS A CA 1
ATOM 733 C C . HIS A 1 101 ? 18.353 6.297 6.677 1.00 44.91 101 HIS A C 1
ATOM 735 O O . HIS A 1 101 ? 17.608 5.461 7.183 1.00 44.91 101 HIS A O 1
ATOM 741 N N . LEU A 1 102 ? 19.368 5.945 5.877 1.00 38.28 102 LEU A N 1
ATOM 742 C CA . LEU A 1 102 ? 19.586 4.563 5.431 1.00 38.28 102 LEU A CA 1
ATOM 743 C C . LEU A 1 102 ? 20.221 3.647 6.495 1.00 38.28 102 LEU A C 1
ATOM 745 O O . LEU A 1 102 ? 20.006 2.438 6.452 1.00 38.28 102 LEU A O 1
ATOM 749 N N . GLN A 1 103 ? 20.963 4.184 7.473 1.00 38.97 103 GLN A N 1
ATOM 750 C CA . GLN A 1 103 ? 21.726 3.346 8.412 1.00 38.97 103 GLN A CA 1
ATOM 751 C C . GLN A 1 103 ? 20.934 2.891 9.655 1.00 38.97 103 GLN A C 1
ATOM 753 O O . GLN A 1 103 ? 21.308 1.892 10.265 1.00 38.97 103 GLN A O 1
ATOM 758 N N . TYR A 1 104 ? 19.860 3.590 10.051 1.00 42.38 104 TYR A N 1
ATOM 759 C CA . TYR A 1 104 ? 19.204 3.347 11.350 1.00 42.38 104 TYR A CA 1
ATOM 760 C C . TYR A 1 104 ? 17.828 2.664 11.297 1.00 42.38 104 TYR A C 1
ATOM 762 O O . TYR A 1 104 ? 17.410 2.116 12.317 1.00 42.38 104 TYR A O 1
ATOM 770 N N . LEU A 1 105 ? 17.122 2.642 10.157 1.00 42.94 105 LEU A N 1
ATOM 771 C CA . LEU A 1 105 ? 15.729 2.158 10.118 1.00 42.94 105 LEU A CA 1
ATOM 772 C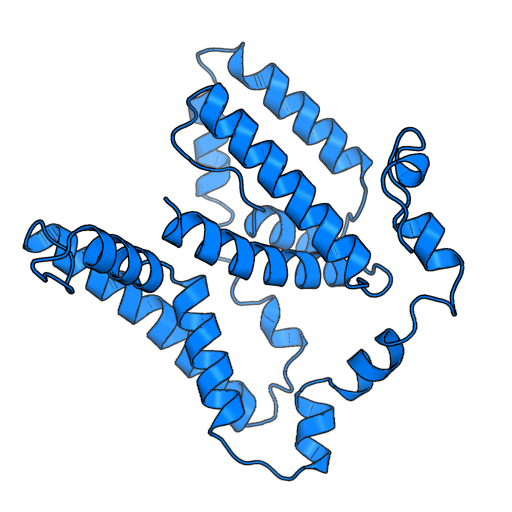 C . LEU A 1 105 ? 15.485 0.877 9.305 1.00 42.94 105 LEU A C 1
ATOM 774 O O . LEU A 1 105 ? 14.364 0.376 9.310 1.00 42.94 105 LEU A O 1
ATOM 778 N N . GLN A 1 106 ? 16.495 0.310 8.642 1.00 41.19 106 GLN A N 1
ATOM 779 C CA . GLN A 1 106 ? 16.281 -0.854 7.768 1.00 41.19 106 GLN A CA 1
ATOM 780 C C . GLN A 1 106 ? 16.313 -2.219 8.477 1.00 41.19 106 GLN A C 1
ATOM 782 O O . GLN A 1 106 ? 15.957 -3.218 7.866 1.00 41.19 106 GLN A O 1
ATOM 787 N N . LEU A 1 107 ? 16.672 -2.300 9.766 1.00 41.06 107 LEU A N 1
ATOM 788 C CA . LEU A 1 107 ? 16.847 -3.604 10.432 1.00 41.06 107 LEU A CA 1
ATOM 789 C C . LEU A 1 107 ? 15.984 -3.868 11.670 1.00 41.06 107 LEU A C 1
ATOM 791 O O . LEU A 1 107 ? 16.085 -4.963 12.215 1.00 41.06 107 LEU A O 1
ATOM 795 N N . TYR A 1 108 ? 15.109 -2.953 12.116 1.00 41.91 108 TYR A N 1
ATOM 796 C CA . TYR A 1 108 ? 14.386 -3.193 13.381 1.00 41.91 108 TYR A CA 1
ATOM 797 C C . TYR A 1 108 ? 12.857 -3.095 13.377 1.00 41.91 108 TYR A C 1
ATOM 799 O O . TYR A 1 108 ? 12.252 -3.587 14.324 1.00 41.91 108 TYR A O 1
ATOM 807 N N . ASN A 1 109 ? 12.185 -2.518 12.369 1.00 43.53 109 ASN A N 1
ATOM 808 C CA . ASN A 1 109 ? 10.767 -2.156 12.558 1.00 43.53 109 ASN A CA 1
ATOM 809 C C . ASN A 1 109 ? 9.808 -2.351 11.382 1.00 43.53 109 ASN A C 1
ATOM 811 O O . ASN A 1 109 ? 8.846 -1.607 11.254 1.00 43.53 109 ASN A O 1
ATOM 815 N N . VAL A 1 110 ? 9.975 -3.402 10.582 1.00 44.69 110 VAL A N 1
ATOM 816 C CA . VAL A 1 110 ? 8.869 -3.865 9.714 1.00 44.69 110 VAL A CA 1
ATOM 817 C C . VAL A 1 110 ? 8.392 -5.266 10.109 1.00 44.69 110 VAL A C 1
ATOM 819 O O . VAL A 1 110 ? 7.203 -5.563 10.032 1.00 44.69 110 VAL A O 1
ATOM 822 N N . PHE A 1 111 ? 9.269 -6.091 10.693 1.00 41.34 111 PHE A N 1
ATOM 823 C CA . PHE A 1 111 ? 8.906 -7.443 11.131 1.00 41.34 111 PHE A CA 1
ATOM 824 C C . PHE A 1 111 ? 8.076 -7.502 12.426 1.00 41.34 111 PHE A C 1
ATOM 826 O O . PHE A 1 111 ? 7.300 -8.433 12.633 1.00 41.34 111 PHE A O 1
ATOM 833 N N . SER A 1 112 ? 8.206 -6.496 13.298 1.00 38.72 112 SER A N 1
ATOM 834 C CA . SER A 1 112 ? 7.573 -6.496 14.629 1.00 38.72 112 SER A CA 1
ATOM 835 C C . SER A 1 112 ? 6.133 -5.948 14.640 1.00 38.72 112 SER A C 1
ATOM 837 O O . SER A 1 112 ? 5.418 -6.059 15.632 1.00 38.72 112 SER A O 1
ATOM 839 N N . LEU A 1 113 ? 5.675 -5.343 13.540 1.00 43.34 113 LEU A N 1
ATOM 840 C CA . LEU A 1 113 ? 4.521 -4.438 13.569 1.00 43.34 113 LEU A CA 1
ATOM 841 C C . LEU A 1 113 ? 3.182 -5.090 13.175 1.00 43.34 113 LEU A C 1
ATOM 843 O O . LEU A 1 113 ? 2.136 -4.699 13.699 1.00 43.34 113 LEU A O 1
ATOM 847 N N . HIS A 1 114 ? 3.188 -6.134 12.341 1.00 44.88 114 HIS A N 1
ATOM 848 C CA . HIS A 1 114 ? 1.963 -6.852 11.939 1.00 44.88 114 HIS A CA 1
ATOM 849 C C . HIS A 1 114 ? 1.655 -8.096 12.790 1.00 44.88 114 HIS A C 1
ATOM 851 O O . HIS A 1 114 ? 0.548 -8.633 12.739 1.00 44.88 114 HIS A O 1
ATOM 857 N N . THR A 1 115 ? 2.601 -8.551 13.613 1.00 40.00 115 THR A N 1
ATOM 858 C CA . THR A 1 115 ? 2.463 -9.758 14.446 1.00 40.00 115 THR A CA 1
ATOM 859 C C . THR A 1 115 ? 1.558 -9.551 15.665 1.00 40.00 115 THR A C 1
ATOM 861 O O . THR A 1 115 ? 1.083 -10.528 16.237 1.00 40.00 115 THR A O 1
ATOM 864 N N . SER A 1 116 ? 1.250 -8.301 16.033 1.00 42.81 116 SER A N 1
ATOM 865 C CA . SER A 1 116 ? 0.407 -7.969 17.197 1.00 42.81 116 SER A CA 1
ATOM 866 C C . SER A 1 116 ? -1.099 -8.188 16.980 1.00 42.81 116 SER A C 1
ATOM 868 O O . SER A 1 116 ? -1.862 -8.146 17.943 1.00 42.81 116 SER A O 1
ATOM 870 N N . PHE A 1 117 ? -1.547 -8.419 15.740 1.00 47.69 117 PHE A N 1
ATOM 871 C CA . PHE A 1 117 ? -2.967 -8.641 15.421 1.00 47.69 117 PHE A CA 1
ATOM 872 C C . PHE A 1 117 ? -3.329 -10.107 15.197 1.00 47.69 117 PHE A C 1
ATOM 874 O O . PHE A 1 117 ? -4.504 -10.464 15.251 1.00 47.69 117 PHE A O 1
ATOM 881 N N . CYS A 1 118 ? -2.334 -10.954 14.947 1.00 54.09 118 CYS A N 1
ATOM 882 C CA . CYS A 1 118 ? -2.543 -12.383 14.808 1.00 54.09 118 CYS A CA 1
ATOM 883 C C . CYS A 1 118 ? -2.377 -13.048 16.166 1.00 54.09 118 CYS A C 1
ATOM 885 O O . CYS A 1 118 ? -1.443 -12.753 16.910 1.00 54.09 118 CYS A O 1
ATOM 887 N N . ASN A 1 119 ? -3.252 -14.001 16.474 1.00 59.91 119 ASN A N 1
ATOM 888 C CA . ASN A 1 119 ? -3.024 -14.892 17.596 1.00 59.91 119 ASN A CA 1
ATOM 889 C C . ASN A 1 119 ? -1.780 -15.746 17.304 1.00 59.91 119 ASN A C 1
ATOM 891 O O . ASN A 1 119 ? -1.877 -16.826 16.723 1.00 59.91 119 ASN A O 1
ATOM 895 N N . LEU A 1 120 ? -0.602 -15.264 17.712 1.00 61.91 120 LEU A N 1
ATOM 896 C CA . LEU A 1 120 ? 0.670 -15.973 17.565 1.00 61.91 120 LEU A CA 1
ATOM 897 C C . LEU A 1 120 ? 0.684 -17.288 18.352 1.00 61.91 120 LEU A C 1
ATOM 899 O O . LEU A 1 120 ? 1.614 -18.072 18.218 1.00 61.91 120 LEU A O 1
ATOM 903 N N . ASN A 1 121 ? -0.329 -17.578 19.168 1.00 62.28 121 ASN A N 1
ATOM 904 C CA . ASN A 1 121 ? -0.466 -18.887 19.785 1.00 62.28 121 ASN A CA 1
ATOM 905 C C . ASN A 1 121 ? -0.960 -19.951 18.785 1.00 62.28 121 ASN A C 1
ATOM 907 O O . ASN A 1 121 ? -0.653 -21.131 18.928 1.00 62.28 121 ASN A O 1
ATOM 911 N N . SER A 1 122 ? -1.672 -19.543 17.732 1.00 68.69 122 SER A N 1
ATOM 912 C CA . SER A 1 122 ? -2.208 -20.443 16.713 1.00 68.69 122 SER A CA 1
ATOM 913 C C . SER A 1 122 ? -1.121 -20.867 15.724 1.00 68.69 122 SER A C 1
ATOM 915 O O . SER A 1 122 ? -0.458 -20.033 15.100 1.00 68.69 122 SER A O 1
ATOM 917 N N . PHE A 1 123 ? -0.953 -22.180 15.542 1.00 78.38 123 PHE A N 1
ATOM 918 C CA . PHE A 1 123 ? -0.022 -22.742 14.558 1.00 78.38 123 PHE A CA 1
ATOM 919 C C . PHE A 1 123 ? -0.329 -22.245 13.139 1.00 78.38 123 PHE A C 1
ATOM 921 O O . PHE A 1 123 ? 0.591 -21.890 12.407 1.00 78.38 123 PHE A O 1
ATOM 928 N N . LYS A 1 124 ? -1.617 -22.124 12.780 1.00 76.38 124 LYS A N 1
ATOM 929 C CA . LYS A 1 124 ? -2.050 -21.598 11.477 1.00 76.38 124 LYS A CA 1
ATOM 930 C C . LYS A 1 124 ? -1.521 -20.177 11.248 1.00 76.38 124 LYS A C 1
ATOM 932 O O . LYS A 1 124 ? -0.951 -19.910 10.199 1.00 76.38 124 LYS A O 1
ATOM 937 N N . ALA A 1 125 ? -1.660 -19.285 12.229 1.00 76.75 125 ALA A N 1
ATOM 938 C CA . ALA A 1 125 ? -1.215 -17.897 12.098 1.00 76.75 125 ALA A CA 1
ATOM 939 C C . ALA A 1 125 ? 0.314 -17.783 11.980 1.00 76.75 125 ALA A C 1
ATOM 941 O O . ALA A 1 125 ? 0.810 -17.063 11.117 1.00 76.75 125 ALA A O 1
ATOM 942 N N . LYS A 1 126 ? 1.061 -18.540 12.797 1.00 79.62 126 LYS A N 1
ATOM 943 C CA . LYS A 1 126 ? 2.529 -18.627 12.704 1.00 79.62 126 LYS A CA 1
ATOM 944 C C . LYS A 1 126 ? 2.990 -19.168 11.351 1.00 79.62 126 LYS A C 1
ATOM 946 O O . LYS A 1 126 ? 3.918 -18.617 10.768 1.00 79.62 126 LYS A O 1
ATOM 951 N N . PHE A 1 127 ? 2.345 -20.227 10.860 1.00 84.12 127 PHE A N 1
ATOM 952 C CA . PHE A 1 127 ? 2.676 -20.842 9.578 1.00 84.12 127 PHE A CA 1
ATOM 953 C C . PHE A 1 127 ? 2.422 -19.885 8.413 1.00 84.12 127 PHE A C 1
ATOM 955 O O . PHE A 1 127 ? 3.322 -19.674 7.607 1.00 84.12 127 PHE A O 1
ATOM 962 N N . ILE A 1 128 ? 1.236 -19.266 8.360 1.00 84.25 128 ILE A N 1
ATOM 963 C CA . ILE A 1 128 ? 0.890 -18.300 7.310 1.00 84.25 128 ILE A CA 1
ATOM 964 C C . ILE A 1 128 ? 1.898 -17.154 7.304 1.00 84.25 128 ILE A C 1
ATOM 966 O O . ILE A 1 128 ? 2.466 -16.875 6.257 1.00 84.25 128 ILE A O 1
ATOM 970 N N . LEU A 1 129 ? 2.158 -16.544 8.465 1.00 82.75 129 LEU A N 1
ATOM 971 C CA . LEU A 1 129 ? 3.053 -15.393 8.579 1.00 82.75 129 LEU A CA 1
ATOM 972 C C . LEU A 1 129 ? 4.502 -15.748 8.224 1.00 82.75 129 LEU A C 1
ATOM 974 O O . LEU A 1 129 ? 5.144 -15.025 7.468 1.00 82.75 129 LEU A O 1
ATOM 978 N N . GLY A 1 130 ? 5.018 -16.866 8.740 1.00 83.12 130 GLY A N 1
ATOM 979 C CA . GLY A 1 130 ? 6.381 -17.311 8.449 1.00 83.12 130 GLY A CA 1
ATOM 980 C C . GLY A 1 130 ? 6.575 -17.661 6.974 1.00 83.12 130 GLY A C 1
ATOM 981 O O . GLY A 1 130 ? 7.534 -17.207 6.351 1.00 83.12 130 GLY A O 1
ATOM 982 N N . PHE A 1 131 ? 5.641 -18.418 6.393 1.00 87.69 131 PHE A N 1
ATOM 983 C CA . PHE A 1 131 ? 5.720 -18.828 4.994 1.00 87.69 131 PHE A CA 1
ATOM 984 C C . PHE A 1 131 ? 5.537 -17.648 4.034 1.00 87.69 131 PHE A C 1
ATOM 986 O O . PHE A 1 131 ? 6.300 -17.517 3.077 1.00 87.69 131 PHE A O 1
ATOM 993 N N . SER A 1 132 ? 4.562 -16.767 4.290 1.00 87.19 132 SER A N 1
ATOM 994 C CA . SER A 1 132 ? 4.286 -15.619 3.421 1.00 87.19 132 SER A CA 1
ATOM 995 C C . SER A 1 132 ? 5.446 -14.634 3.387 1.00 87.19 132 SER A C 1
ATOM 997 O O . SER A 1 132 ? 5.771 -14.123 2.323 1.00 87.19 132 SER A O 1
ATOM 999 N N . VAL A 1 133 ? 6.096 -14.389 4.529 1.00 85.38 133 VAL A N 1
ATOM 1000 C CA . VAL A 1 133 ? 7.307 -13.563 4.596 1.00 85.38 133 VAL A CA 1
ATOM 1001 C C . VAL A 1 133 ? 8.440 -14.217 3.820 1.00 85.38 133 VAL A C 1
ATOM 1003 O O . VAL A 1 133 ? 9.067 -13.569 2.989 1.00 85.38 133 VAL A O 1
ATOM 1006 N N . PHE A 1 134 ? 8.723 -15.491 4.102 1.00 86.88 134 PHE A N 1
ATOM 1007 C CA . PHE A 1 134 ? 9.871 -16.175 3.518 1.00 86.88 134 PHE A CA 1
ATOM 1008 C C . PHE A 1 134 ? 9.785 -16.207 1.988 1.00 86.88 134 PHE A C 1
ATOM 1010 O O . PHE A 1 134 ? 10.736 -15.842 1.294 1.00 86.88 134 PHE A O 1
ATOM 1017 N N . MET A 1 135 ? 8.617 -16.577 1.459 1.00 88.81 135 MET A N 1
ATOM 1018 C CA . MET A 1 135 ? 8.354 -16.566 0.020 1.00 88.81 135 MET A CA 1
ATOM 1019 C C . MET A 1 135 ? 8.246 -15.145 -0.540 1.00 88.81 135 MET A C 1
ATOM 1021 O O . MET A 1 135 ? 8.675 -14.903 -1.665 1.00 88.81 135 MET A O 1
ATOM 1025 N N . GLY A 1 136 ? 7.725 -14.207 0.253 1.00 85.69 136 GLY A N 1
ATOM 1026 C CA . GLY A 1 136 ? 7.654 -12.787 -0.076 1.00 85.69 136 GLY A CA 1
ATOM 1027 C C . GLY A 1 136 ? 9.014 -12.126 -0.273 1.00 85.69 136 GLY A C 1
ATOM 1028 O O . GLY A 1 136 ? 9.092 -11.197 -1.054 1.00 85.69 136 GLY A O 1
ATOM 1029 N N . LEU A 1 137 ? 10.082 -12.621 0.358 1.00 85.88 137 LEU A N 1
ATOM 1030 C CA . LEU A 1 137 ? 11.457 -12.168 0.105 1.00 85.88 137 LEU A CA 1
ATOM 1031 C C . LEU A 1 137 ? 12.137 -12.992 -0.995 1.00 85.88 137 LEU A C 1
ATOM 1033 O O . LEU A 1 137 ? 12.841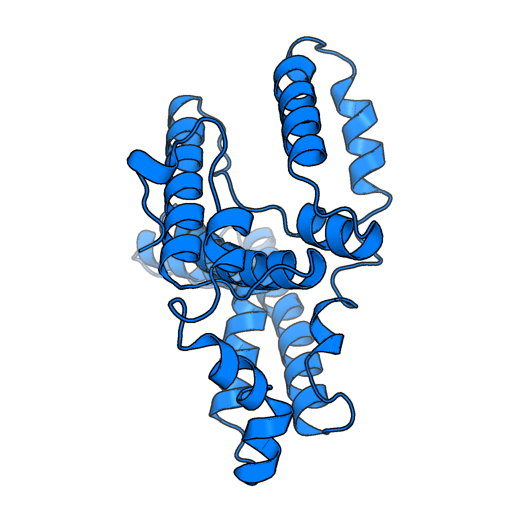 -12.459 -1.848 1.00 85.88 137 LEU A O 1
ATOM 1037 N N . SER A 1 138 ? 11.899 -14.304 -1.006 1.00 87.81 138 SER A N 1
ATOM 1038 C CA . SER A 1 138 ? 12.596 -15.232 -1.902 1.00 87.81 138 SER A CA 1
ATOM 1039 C C . SER A 1 138 ? 12.169 -15.090 -3.368 1.00 87.81 138 SER A C 1
ATOM 1041 O O . SER A 1 138 ? 13.015 -15.136 -4.260 1.00 87.81 138 SER A O 1
ATOM 1043 N N . ILE A 1 139 ? 10.871 -14.905 -3.644 1.00 88.50 139 ILE A N 1
ATOM 1044 C CA . ILE A 1 139 ? 10.361 -14.773 -5.020 1.00 88.50 139 ILE A CA 1
ATOM 1045 C C . ILE A 1 139 ? 10.858 -13.474 -5.677 1.00 88.50 139 ILE A C 1
ATOM 1047 O O . ILE A 1 139 ? 11.430 -13.565 -6.763 1.00 88.50 139 ILE A O 1
ATOM 1051 N N . PRO A 1 140 ? 10.719 -12.281 -5.070 1.00 86.94 140 PRO A N 1
ATOM 1052 C CA . PRO A 1 140 ? 11.267 -11.058 -5.655 1.00 86.94 140 PRO A CA 1
ATOM 1053 C C . PRO A 1 140 ? 12.773 -11.110 -5.860 1.00 86.94 140 PRO A C 1
ATOM 1055 O O . PRO A 1 140 ? 13.256 -10.669 -6.902 1.00 86.94 140 PRO A O 1
ATOM 1058 N N . GLN A 1 141 ? 13.510 -11.699 -4.911 1.00 87.19 141 GLN A N 1
ATOM 1059 C CA . GLN A 1 141 ? 14.954 -11.860 -5.038 1.00 87.19 141 GLN A CA 1
ATOM 1060 C C . GLN A 1 141 ? 15.315 -12.706 -6.263 1.00 87.19 141 GLN A C 1
ATOM 1062 O O . GLN A 1 141 ? 16.183 -12.313 -7.038 1.00 87.19 141 GLN A O 1
ATOM 1067 N N . TYR A 1 142 ? 14.592 -13.805 -6.503 1.00 87.12 142 TYR A N 1
ATOM 1068 C CA . TYR A 1 142 ? 14.749 -14.606 -7.718 1.00 87.12 142 TYR A CA 1
ATOM 1069 C C . TYR A 1 142 ? 14.470 -13.794 -8.993 1.00 87.12 142 TYR A C 1
ATOM 1071 O O . TYR A 1 142 ? 15.242 -13.862 -9.947 1.00 87.12 142 TYR A O 1
ATOM 1079 N N . PHE A 1 143 ? 13.398 -12.995 -9.022 1.00 85.62 143 PHE A N 1
ATOM 1080 C CA . PHE A 1 143 ? 13.070 -12.154 -10.181 1.00 85.62 143 PHE A CA 1
ATOM 1081 C C . PHE A 1 143 ? 14.147 -11.092 -10.446 1.00 85.62 143 PHE A C 1
ATOM 1083 O O . PHE A 1 143 ? 14.505 -10.855 -11.605 1.00 85.62 143 PHE A O 1
ATOM 1090 N N . ASN A 1 144 ? 14.687 -10.483 -9.390 1.00 84.19 144 ASN A N 1
ATOM 1091 C CA . ASN A 1 144 ? 15.744 -9.480 -9.483 1.00 84.19 144 ASN A CA 1
ATOM 1092 C C . ASN A 1 144 ? 17.064 -10.096 -9.965 1.00 84.19 144 ASN A C 1
ATOM 1094 O O . ASN A 1 144 ? 17.679 -9.571 -10.892 1.00 84.19 144 ASN A O 1
ATOM 1098 N N . GLU A 1 145 ? 17.470 -11.232 -9.397 1.00 86.00 145 GLU A N 1
ATOM 1099 C CA . GLU A 1 145 ? 18.699 -11.932 -9.779 1.00 86.00 145 GLU A CA 1
ATOM 1100 C C . GLU A 1 145 ? 18.623 -12.466 -11.214 1.00 86.00 145 GLU A C 1
ATOM 1102 O O . GLU A 1 145 ? 19.544 -12.269 -12.006 1.00 86.00 145 GLU A O 1
ATOM 1107 N N . TYR A 1 146 ? 17.485 -13.045 -11.606 1.00 83.38 146 TYR A N 1
ATOM 1108 C CA . TYR A 1 146 ? 17.273 -13.512 -12.974 1.00 83.38 146 TYR A CA 1
ATOM 1109 C C . TYR A 1 146 ? 17.357 -12.365 -13.992 1.00 83.38 146 TYR A C 1
ATOM 1111 O O . TYR A 1 146 ? 17.985 -12.510 -15.044 1.00 83.38 146 TYR A O 1
ATOM 1119 N N . THR A 1 147 ? 16.772 -11.208 -13.665 1.00 83.69 147 THR A N 1
ATOM 1120 C CA . THR A 1 147 ? 16.847 -10.008 -14.513 1.00 83.69 147 THR A CA 1
ATOM 1121 C C . THR A 1 147 ? 18.280 -9.478 -14.604 1.00 83.69 147 THR A C 1
ATOM 1123 O O . THR A 1 147 ? 18.705 -9.067 -15.683 1.00 83.69 147 THR A O 1
ATOM 1126 N N . ALA A 1 148 ? 19.044 -9.526 -13.508 1.00 80.50 148 ALA A N 1
ATOM 1127 C CA . ALA A 1 148 ? 20.434 -9.075 -13.466 1.00 80.50 148 ALA A CA 1
ATOM 1128 C C . ALA A 1 148 ? 21.381 -9.962 -14.292 1.00 80.50 148 ALA A C 1
ATOM 1130 O O . ALA A 1 148 ? 22.286 -9.443 -14.942 1.00 80.50 148 ALA A O 1
ATOM 1131 N N . VAL A 1 149 ? 21.170 -11.282 -14.293 1.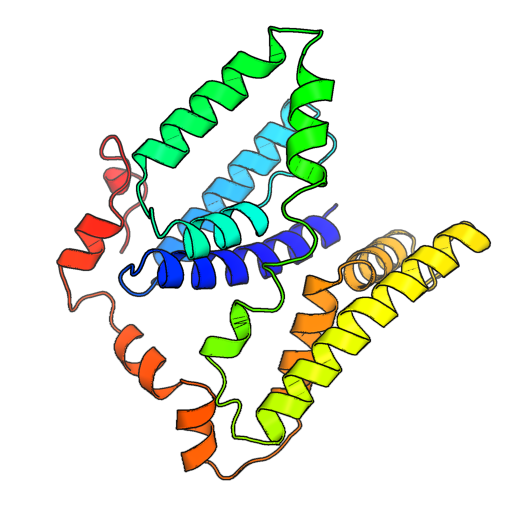00 82.88 149 VAL A N 1
ATOM 1132 C CA . VAL A 1 149 ? 22.032 -12.239 -15.009 1.00 82.88 149 VAL A CA 1
ATOM 1133 C C . VAL A 1 149 ? 21.692 -12.312 -16.499 1.00 82.88 149 VAL A C 1
ATOM 1135 O O . VAL A 1 149 ? 22.589 -12.303 -17.338 1.00 82.88 149 VAL A O 1
ATOM 1138 N N . ASN A 1 150 ? 20.403 -12.372 -16.844 1.00 77.25 150 ASN A N 1
ATOM 1139 C CA . ASN A 1 150 ? 19.964 -12.643 -18.216 1.00 77.25 150 ASN A CA 1
ATOM 1140 C C . ASN A 1 150 ? 19.563 -11.381 -18.998 1.00 77.25 150 ASN A C 1
ATOM 1142 O O . ASN A 1 150 ? 19.351 -11.450 -20.207 1.00 77.25 150 ASN A O 1
ATOM 1146 N N . GLY A 1 151 ? 19.433 -10.227 -18.333 1.00 77.06 151 GLY A N 1
ATOM 1147 C CA . GLY A 1 151 ? 19.023 -8.960 -18.949 1.00 77.06 151 GLY A CA 1
ATOM 1148 C C . GLY A 1 151 ? 17.527 -8.861 -19.283 1.00 77.06 151 GLY A C 1
ATOM 1149 O O . GLY A 1 151 ? 17.088 -7.853 -19.835 1.00 77.06 151 GLY A O 1
ATOM 1150 N N . PHE A 1 152 ? 16.727 -9.879 -18.952 1.00 76.62 152 PHE A N 1
ATOM 1151 C CA . PHE A 1 152 ? 15.270 -9.884 -19.098 1.00 76.62 152 PHE A CA 1
ATOM 1152 C C . PHE A 1 152 ? 14.606 -10.575 -17.902 1.00 76.62 152 PHE A C 1
ATOM 1154 O O . PHE A 1 152 ? 15.185 -11.477 -17.299 1.00 76.62 152 PHE A O 1
ATOM 1161 N N . GLY A 1 153 ? 13.383 -10.155 -17.558 1.00 78.75 153 GLY A N 1
ATOM 1162 C CA . GLY A 1 153 ? 12.632 -10.749 -16.449 1.00 78.75 153 GLY A CA 1
ATOM 1163 C C . GLY A 1 153 ? 12.209 -12.202 -16.722 1.00 78.75 153 GLY A C 1
ATOM 1164 O O . GLY A 1 153 ? 12.069 -12.575 -17.890 1.00 78.75 153 GLY A O 1
ATOM 1165 N N . PRO A 1 154 ? 11.965 -13.020 -15.679 1.00 80.62 154 PRO A N 1
ATOM 1166 C CA . PRO A 1 154 ? 11.629 -14.443 -15.819 1.00 80.62 154 PRO A CA 1
ATOM 1167 C C . PRO A 1 154 ? 10.476 -14.718 -16.787 1.00 80.62 154 PRO A C 1
ATOM 1169 O O . PRO A 1 154 ? 10.482 -15.711 -17.514 1.00 80.62 154 PRO A O 1
ATOM 1172 N N . VAL A 1 155 ? 9.489 -13.819 -16.833 1.00 80.12 155 VAL A N 1
ATOM 1173 C CA . VAL A 1 155 ? 8.403 -13.884 -17.809 1.00 80.12 155 VAL A CA 1
ATOM 1174 C C . VAL A 1 155 ? 8.819 -13.139 -19.073 1.00 80.12 155 VAL A C 1
ATOM 1176 O O . VAL A 1 155 ? 8.828 -11.907 -19.108 1.00 80.12 155 VAL A O 1
ATOM 1179 N N . HIS A 1 156 ? 9.142 -13.904 -20.120 1.00 80.94 156 HIS A N 1
ATOM 1180 C CA . HIS A 1 156 ? 9.546 -13.387 -21.427 1.00 80.94 156 HIS A CA 1
ATOM 1181 C C . HIS A 1 156 ? 8.673 -13.950 -22.558 1.00 80.94 156 HIS A C 1
ATOM 1183 O O . HIS A 1 156 ? 9.020 -14.906 -23.247 1.00 80.94 156 HIS A O 1
ATOM 1189 N N . THR A 1 157 ? 7.504 -13.344 -22.753 1.00 84.56 157 THR A N 1
ATOM 1190 C CA . THR A 1 157 ? 6.609 -13.617 -23.888 1.00 84.56 157 THR A CA 1
ATOM 1191 C C . THR A 1 157 ? 6.756 -12.557 -24.989 1.00 84.56 157 THR A C 1
ATOM 1193 O O . THR A 1 157 ? 7.386 -11.518 -24.790 1.00 84.56 157 THR A O 1
ATOM 1196 N N . ARG A 1 158 ? 6.129 -12.764 -26.159 1.00 82.50 158 ARG A N 1
ATOM 1197 C CA . ARG A 1 158 ? 6.098 -11.757 -27.245 1.00 82.50 158 ARG A CA 1
ATOM 1198 C C . ARG A 1 158 ? 5.330 -10.476 -26.869 1.00 82.50 158 ARG A C 1
ATOM 1200 O O . ARG A 1 158 ? 5.454 -9.468 -27.559 1.00 82.50 158 ARG A O 1
ATOM 1207 N N . ALA A 1 159 ? 4.555 -10.494 -25.783 1.00 84.44 159 ALA A N 1
ATOM 1208 C CA . ALA A 1 159 ? 3.791 -9.353 -25.292 1.00 84.44 159 ALA A CA 1
ATOM 1209 C C . ALA A 1 159 ? 4.575 -8.591 -24.207 1.00 84.44 159 ALA A C 1
ATOM 1211 O O . ALA A 1 159 ? 4.504 -8.925 -23.026 1.00 84.44 159 ALA A O 1
ATOM 1212 N N . ARG A 1 160 ? 5.297 -7.528 -24.599 1.00 81.12 160 ARG A N 1
ATOM 1213 C CA . ARG A 1 160 ? 6.100 -6.703 -23.666 1.00 81.12 160 ARG A CA 1
ATOM 1214 C C . ARG A 1 160 ? 5.278 -6.145 -22.501 1.00 81.12 160 ARG A C 1
ATOM 1216 O O . ARG A 1 160 ? 5.686 -6.279 -21.358 1.00 81.12 160 ARG A O 1
ATOM 1223 N N . TRP A 1 161 ? 4.082 -5.625 -22.780 1.00 81.12 161 TRP A N 1
ATOM 1224 C CA . TRP A 1 161 ? 3.189 -5.067 -21.756 1.00 81.12 161 TRP A CA 1
ATOM 1225 C C . TRP A 1 161 ? 2.804 -6.085 -20.670 1.00 81.12 161 TRP A C 1
ATOM 1227 O O . TRP A 1 161 ? 2.660 -5.719 -19.506 1.00 81.12 161 TRP A O 1
ATOM 1237 N N . PHE A 1 162 ? 2.649 -7.358 -21.042 1.00 83.38 162 PHE A N 1
ATOM 1238 C CA . PHE A 1 162 ? 2.299 -8.433 -20.118 1.00 83.38 162 PHE A CA 1
ATOM 1239 C C . PHE A 1 162 ? 3.506 -8.838 -19.272 1.00 83.38 162 PHE A C 1
ATOM 1241 O O . PHE A 1 162 ? 3.388 -8.965 -18.055 1.00 83.38 162 PHE A O 1
ATOM 1248 N N . ASN A 1 163 ? 4.676 -8.966 -19.903 1.00 84.88 163 ASN A N 1
ATOM 1249 C CA . ASN A 1 163 ? 5.927 -9.244 -19.201 1.00 84.88 163 ASN A CA 1
ATOM 1250 C C . ASN A 1 163 ? 6.215 -8.161 -18.158 1.00 84.88 163 ASN A C 1
ATOM 1252 O O . ASN A 1 163 ? 6.504 -8.482 -17.010 1.00 84.88 163 ASN A O 1
ATOM 1256 N N . ASP A 1 164 ? 6.082 -6.889 -18.535 1.00 81.44 164 ASP A N 1
ATOM 1257 C CA . ASP A 1 164 ? 6.322 -5.761 -17.634 1.00 81.44 164 ASP A CA 1
ATOM 1258 C C . ASP A 1 164 ? 5.339 -5.767 -16.462 1.00 81.44 164 ASP A C 1
ATOM 1260 O O . ASP A 1 164 ? 5.726 -5.498 -15.329 1.00 81.44 164 ASP A O 1
ATOM 1264 N N . MET A 1 165 ? 4.072 -6.111 -16.710 1.00 83.88 165 MET A N 1
ATOM 1265 C CA . MET A 1 165 ? 3.066 -6.194 -15.654 1.00 83.88 165 MET A CA 1
ATOM 1266 C C . MET A 1 165 ? 3.405 -7.294 -14.648 1.00 83.88 165 MET A C 1
ATOM 1268 O O . MET A 1 165 ? 3.458 -7.035 -13.451 1.00 83.88 165 MET A O 1
ATOM 1272 N N . ILE A 1 166 ? 3.685 -8.504 -15.129 1.00 85.56 166 ILE A N 1
ATOM 1273 C CA . ILE A 1 166 ? 3.939 -9.659 -14.268 1.00 85.56 166 ILE A CA 1
ATOM 1274 C C . ILE A 1 166 ? 5.278 -9.522 -13.538 1.00 85.56 166 ILE A C 1
ATOM 1276 O O . ILE A 1 166 ? 5.319 -9.640 -12.315 1.00 85.56 166 ILE A O 1
ATOM 1280 N N . ASN A 1 167 ? 6.361 -9.212 -14.252 1.00 85.31 167 ASN A N 1
ATOM 1281 C CA . ASN A 1 167 ? 7.688 -9.099 -13.645 1.00 85.31 167 ASN A CA 1
ATOM 1282 C C . ASN A 1 167 ? 7.726 -7.991 -12.580 1.00 85.31 167 ASN A C 1
ATOM 1284 O O . ASN A 1 167 ? 8.307 -8.189 -11.517 1.00 85.31 167 ASN A O 1
ATOM 1288 N N . MET A 1 168 ? 7.055 -6.858 -12.816 1.00 82.44 168 MET A N 1
ATOM 1289 C CA . MET A 1 168 ? 7.013 -5.757 -11.851 1.00 82.44 168 MET A CA 1
ATOM 1290 C C . MET A 1 168 ? 6.179 -6.093 -10.612 1.00 82.44 168 MET A C 1
ATOM 1292 O O . MET A 1 168 ? 6.547 -5.727 -9.500 1.00 82.44 168 MET A O 1
ATOM 1296 N N . THR A 1 169 ? 5.069 -6.812 -10.784 1.00 85.12 169 THR A N 1
ATOM 1297 C CA . THR A 1 169 ? 4.221 -7.232 -9.666 1.00 85.12 169 THR A CA 1
ATOM 1298 C C . THR A 1 169 ? 4.910 -8.272 -8.775 1.00 85.12 169 THR A C 1
ATOM 1300 O O . THR A 1 169 ? 4.830 -8.164 -7.554 1.00 85.12 169 THR A O 1
ATOM 1303 N N . PHE A 1 170 ? 5.634 -9.237 -9.353 1.00 84.69 170 PHE A N 1
ATOM 1304 C CA . PHE A 1 170 ? 6.368 -10.257 -8.588 1.00 84.69 170 PHE A CA 1
ATOM 1305 C C . PHE A 1 170 ? 7.720 -9.785 -8.033 1.00 84.69 170 PHE A C 1
ATOM 1307 O O . PHE A 1 170 ? 8.255 -10.426 -7.135 1.00 84.69 170 PHE A O 1
ATOM 1314 N N . SER A 1 171 ? 8.250 -8.657 -8.513 1.00 84.19 171 SER A N 1
ATOM 1315 C CA . SER A 1 171 ? 9.436 -7.996 -7.943 1.00 84.19 171 SER A CA 1
ATOM 1316 C C . SER A 1 171 ? 9.116 -7.206 -6.655 1.00 84.19 171 SER A C 1
ATOM 1318 O O . SER A 1 171 ? 10.020 -6.799 -5.933 1.00 84.19 171 SER A O 1
ATOM 1320 N N . SER A 1 172 ? 7.836 -7.013 -6.306 1.00 82.56 172 SER A N 1
ATOM 1321 C CA . SER A 1 172 ? 7.439 -6.365 -5.048 1.00 82.56 172 SER A CA 1
ATOM 1322 C C . SER A 1 172 ? 7.290 -7.369 -3.900 1.00 82.56 172 SER A C 1
ATOM 1324 O O . SER A 1 172 ? 6.367 -8.187 -3.887 1.00 82.56 172 SER A O 1
ATOM 1326 N N . GLU A 1 173 ? 8.152 -7.253 -2.888 1.00 84.62 173 GLU A N 1
ATOM 1327 C CA . GLU A 1 173 ? 8.142 -8.098 -1.683 1.00 84.62 173 GLU A CA 1
ATOM 1328 C C . GLU A 1 173 ? 6.823 -8.033 -0.912 1.00 84.62 173 GLU A C 1
ATOM 1330 O O . GLU A 1 173 ? 6.227 -9.064 -0.585 1.00 84.62 173 GLU A O 1
ATOM 1335 N N . ALA A 1 174 ? 6.317 -6.820 -0.678 1.00 80.19 174 ALA A N 1
ATOM 1336 C CA . ALA A 1 174 ? 5.074 -6.604 0.053 1.00 80.19 174 ALA A CA 1
ATOM 1337 C C . ALA A 1 174 ? 3.863 -7.209 -0.676 1.00 80.19 174 ALA A C 1
ATOM 1339 O O . ALA A 1 174 ? 2.996 -7.820 -0.044 1.00 80.19 174 ALA A O 1
ATOM 1340 N N . PHE A 1 175 ? 3.812 -7.079 -2.006 1.00 83.31 175 PHE A N 1
ATOM 1341 C CA . PHE A 1 175 ? 2.716 -7.620 -2.804 1.00 83.31 175 PHE A CA 1
ATOM 1342 C C . PHE A 1 175 ? 2.704 -9.150 -2.787 1.00 83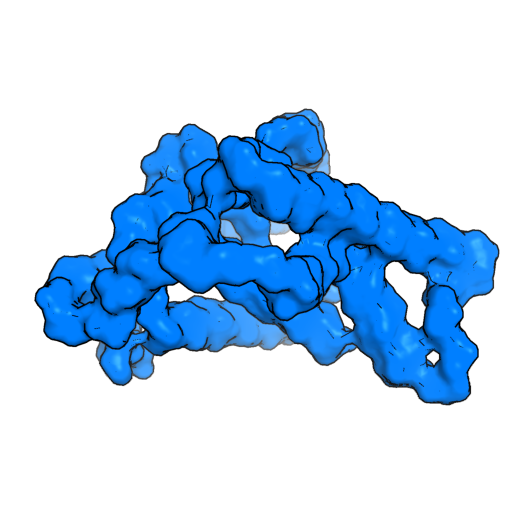.31 175 PHE A C 1
ATOM 1344 O O . PHE A 1 175 ? 1.667 -9.755 -2.508 1.00 83.31 175 PHE A O 1
ATOM 1351 N N . VAL A 1 176 ? 3.855 -9.782 -3.038 1.00 87.44 176 VAL A N 1
ATOM 1352 C CA . VAL A 1 176 ? 3.963 -11.247 -3.057 1.00 87.44 176 VAL A CA 1
ATOM 1353 C C . VAL A 1 176 ? 3.644 -11.832 -1.681 1.00 87.44 176 VAL A C 1
ATOM 1355 O O . VAL A 1 176 ? 2.848 -12.771 -1.588 1.00 87.44 176 VAL A O 1
ATOM 1358 N N . ALA A 1 177 ? 4.183 -11.244 -0.608 1.00 85.94 177 ALA A N 1
ATOM 1359 C CA . ALA A 1 177 ? 3.866 -11.656 0.756 1.00 85.94 177 ALA A CA 1
ATOM 1360 C C . ALA A 1 177 ? 2.359 -11.548 1.047 1.00 85.94 177 ALA A C 1
ATOM 1362 O O . ALA A 1 177 ? 1.765 -12.481 1.590 1.00 85.94 177 ALA A O 1
ATOM 1363 N N . GLY A 1 178 ? 1.724 -10.439 0.654 1.00 83.56 178 GLY A N 1
ATOM 1364 C CA . GLY A 1 178 ? 0.296 -10.200 0.869 1.00 83.56 178 GLY A CA 1
ATOM 1365 C C . GLY A 1 178 ? -0.603 -11.191 0.126 1.00 83.56 178 GLY A C 1
ATOM 1366 O O . GLY A 1 178 ? -1.512 -11.767 0.727 1.00 83.56 178 GLY A O 1
ATOM 1367 N N . VAL A 1 179 ? -0.331 -11.442 -1.158 1.00 86.88 179 VAL A N 1
ATOM 1368 C CA . VAL A 1 179 ? -1.106 -12.396 -1.970 1.00 86.88 179 VAL A CA 1
ATOM 1369 C C . VAL A 1 179 ? -0.968 -13.817 -1.430 1.00 86.88 179 VAL A C 1
ATOM 1371 O O . VAL A 1 179 ? -1.970 -14.520 -1.302 1.00 86.88 179 VAL A O 1
ATOM 1374 N N . LEU A 1 180 ? 0.243 -14.238 -1.057 1.00 87.62 180 LEU A N 1
ATOM 1375 C CA . LEU A 1 180 ? 0.468 -15.561 -0.471 1.00 87.62 180 LEU A CA 1
ATOM 1376 C C . LEU A 1 180 ? -0.206 -15.706 0.894 1.00 87.62 180 LEU A C 1
ATOM 1378 O O . LEU A 1 180 ? -0.822 -16.736 1.158 1.00 87.62 180 LEU A O 1
ATOM 1382 N N . ALA A 1 181 ? -0.143 -14.678 1.743 1.00 84.81 181 ALA A N 1
ATOM 1383 C CA . ALA A 1 181 ? -0.832 -14.681 3.030 1.00 84.81 181 ALA A CA 1
ATOM 1384 C C . ALA A 1 181 ? -2.354 -14.806 2.856 1.00 84.81 181 ALA A C 1
ATOM 1386 O O . ALA A 1 181 ? -2.986 -15.620 3.531 1.00 84.81 181 ALA A O 1
ATOM 1387 N N . MET A 1 182 ? -2.935 -14.051 1.917 1.00 84.44 182 MET A N 1
ATOM 1388 C CA . MET A 1 182 ? -4.361 -14.124 1.591 1.00 84.44 182 MET A CA 1
ATOM 1389 C C . MET A 1 182 ? -4.740 -15.508 1.057 1.00 84.44 182 MET A C 1
ATOM 1391 O O . MET A 1 182 ? -5.704 -16.113 1.523 1.00 84.44 182 MET A O 1
ATOM 1395 N N . PHE A 1 183 ? -3.957 -16.039 0.117 1.00 87.69 183 PHE A N 1
ATOM 1396 C CA . PHE A 1 183 ? -4.185 -17.359 -0.458 1.00 87.69 183 PHE A CA 1
ATOM 1397 C C . PHE A 1 183 ? -4.143 -18.461 0.608 1.00 87.69 183 PHE A C 1
ATOM 1399 O O . PHE A 1 183 ? -5.031 -19.315 0.655 1.00 87.69 183 PHE A O 1
ATOM 1406 N N . LEU A 1 184 ? -3.158 -18.425 1.507 1.00 85.44 184 LEU A N 1
ATOM 1407 C CA . LEU A 1 184 ? -3.042 -19.385 2.604 1.00 85.44 184 LEU A CA 1
ATOM 1408 C C . LEU A 1 184 ? -4.169 -19.241 3.634 1.00 85.44 184 LEU A C 1
ATOM 1410 O O . LEU A 1 184 ? -4.647 -20.250 4.155 1.00 85.44 184 LEU A O 1
ATOM 1414 N N . ASP A 1 185 ? -4.645 -18.024 3.920 1.00 80.69 185 ASP A N 1
ATOM 1415 C CA . ASP A 1 185 ? -5.786 -17.855 4.827 1.00 80.69 185 ASP A CA 1
ATOM 1416 C C . ASP A 1 185 ? -7.106 -18.367 4.223 1.00 80.69 185 ASP A C 1
ATOM 1418 O O . ASP A 1 185 ? -7.945 -18.905 4.957 1.00 80.69 185 ASP A O 1
ATOM 1422 N N . CYS A 1 186 ? -7.274 -18.255 2.900 1.00 82.19 186 CYS A N 1
ATOM 1423 C CA . CYS A 1 186 ? -8.420 -18.803 2.172 1.00 82.19 186 CYS A CA 1
ATOM 1424 C C . CYS A 1 186 ? -8.373 -20.333 2.037 1.00 82.19 186 CYS A C 1
ATOM 1426 O O . CYS A 1 186 ? -9.420 -20.974 2.083 1.00 82.19 186 CYS A O 1
ATOM 1428 N N . THR A 1 187 ? -7.186 -20.919 1.863 1.00 82.62 187 THR A N 1
ATOM 1429 C CA . THR A 1 187 ? -7.028 -22.358 1.580 1.00 82.62 187 THR A CA 1
ATOM 1430 C C . THR A 1 187 ? -6.940 -23.231 2.825 1.00 82.62 187 THR A C 1
ATOM 1432 O O . THR A 1 187 ? -7.322 -24.395 2.760 1.00 82.62 187 THR A O 1
ATOM 1435 N N . LEU A 1 188 ? -6.471 -22.707 3.962 1.00 77.56 188 LEU A N 1
ATOM 1436 C CA . LEU A 1 188 ? -6.359 -23.476 5.203 1.00 77.56 188 LEU A CA 1
ATOM 1437 C C . LEU A 1 188 ? -7.694 -23.477 5.978 1.00 77.56 188 LEU A C 1
ATOM 1439 O O . LEU A 1 188 ? -8.038 -22.451 6.585 1.00 77.56 188 LEU A O 1
ATOM 1443 N N . PRO A 1 189 ? -8.437 -24.601 6.037 1.00 64.00 189 PRO A N 1
ATOM 1444 C CA . PRO A 1 189 ? -9.659 -24.689 6.829 1.00 64.00 189 PRO A CA 1
ATOM 1445 C C . PRO A 1 189 ? -9.335 -24.646 8.330 1.00 64.00 189 PRO A C 1
ATOM 1447 O O . PRO A 1 189 ? -8.343 -25.204 8.794 1.00 64.00 189 PRO A O 1
ATOM 1450 N N . GLY A 1 190 ? -10.181 -23.982 9.112 1.00 59.66 190 GLY A N 1
ATOM 1451 C CA . GLY A 1 190 ? -10.123 -23.981 10.578 1.00 59.66 190 GLY A CA 1
ATOM 1452 C C . GLY A 1 190 ? -11.522 -24.161 11.169 1.00 59.66 190 GLY A C 1
ATOM 1453 O O . GLY A 1 190 ? -12.508 -24.131 10.443 1.00 59.66 190 GLY A O 1
ATOM 1454 N N . LYS A 1 191 ? -11.633 -24.341 12.491 1.00 56.75 191 LYS A N 1
ATOM 1455 C CA . LYS A 1 191 ? -12.934 -24.379 13.189 1.00 56.75 191 LYS A CA 1
ATOM 1456 C C . LYS A 1 191 ? -13.541 -22.967 13.264 1.00 56.75 191 LYS A C 1
ATOM 1458 O O . LYS A 1 191 ? -12.953 -22.081 13.887 1.00 56.75 191 LYS A O 1
ATOM 1463 N N . ASP A 1 192 ? -14.724 -22.781 12.677 1.00 59.41 192 ASP A N 1
ATOM 1464 C CA . ASP A 1 192 ? -15.371 -21.488 12.364 1.00 59.41 192 ASP A CA 1
ATOM 1465 C C . ASP A 1 192 ? -15.383 -20.440 13.493 1.00 59.41 192 ASP A C 1
ATOM 1467 O O . ASP A 1 192 ? -15.100 -19.261 13.263 1.00 59.41 192 ASP A O 1
ATOM 1471 N N . ASN A 1 193 ? -15.636 -20.850 14.738 1.00 57.62 193 ASN A N 1
ATOM 1472 C CA . ASN A 1 193 ? -15.717 -19.917 15.871 1.00 57.62 193 ASN A CA 1
ATOM 1473 C C . ASN A 1 193 ? -14.348 -19.412 16.359 1.00 57.62 193 ASN A C 1
ATOM 1475 O O . ASN A 1 193 ? -14.242 -18.274 16.821 1.00 57.62 193 ASN A O 1
ATOM 1479 N N . ALA A 1 194 ? -13.292 -20.222 16.234 1.00 58.75 194 ALA A N 1
ATOM 1480 C CA . ALA A 1 194 ? -11.930 -19.798 16.558 1.00 58.75 194 ALA A CA 1
ATOM 1481 C C . ALA A 1 194 ? -11.367 -18.886 15.458 1.00 58.75 194 ALA A C 1
ATOM 1483 O O . ALA A 1 194 ? -10.716 -17.894 15.765 1.00 58.75 194 ALA A O 1
ATOM 1484 N N . ILE A 1 195 ? -11.718 -19.143 14.190 1.00 60.00 195 ILE A N 1
ATOM 1485 C CA . ILE A 1 195 ? -11.298 -18.329 13.040 1.00 60.00 195 ILE A CA 1
ATOM 1486 C C . ILE A 1 195 ? -11.804 -16.888 13.148 1.00 60.00 195 ILE A C 1
ATOM 1488 O O . ILE A 1 195 ? -11.049 -15.953 12.898 1.00 60.00 195 ILE A O 1
ATOM 1492 N N . ARG A 1 196 ? -13.073 -16.676 13.529 1.00 57.34 196 ARG A N 1
ATOM 1493 C CA . ARG A 1 196 ? -13.652 -15.321 13.644 1.00 57.34 196 ARG A CA 1
ATOM 1494 C C . ARG A 1 196 ? -12.924 -14.463 14.686 1.00 57.34 196 ARG A C 1
ATOM 1496 O O . ARG A 1 196 ? -12.844 -13.243 14.532 1.00 57.34 196 ARG A O 1
ATOM 1503 N N . LYS A 1 197 ? -12.395 -15.110 15.730 1.00 59.59 197 LYS A N 1
ATOM 1504 C CA . LYS A 1 197 ? -11.622 -14.487 16.811 1.00 59.59 197 LYS A CA 1
ATOM 1505 C C . LYS A 1 197 ? -10.146 -14.317 16.426 1.00 59.59 197 LYS A C 1
ATOM 1507 O O . LYS A 1 197 ? -9.615 -13.231 16.621 1.00 59.59 197 LYS A O 1
ATOM 1512 N N . ASP A 1 198 ? -9.536 -15.325 15.798 1.00 56.56 198 ASP A N 1
ATOM 1513 C CA . ASP A 1 198 ? -8.139 -15.313 15.331 1.00 56.56 198 ASP A CA 1
ATOM 1514 C C . ASP A 1 198 ? -7.904 -14.343 14.160 1.00 56.56 198 ASP A C 1
ATOM 1516 O O . ASP A 1 198 ? -6.851 -13.717 14.095 1.00 56.56 198 ASP A O 1
ATOM 1520 N N . ARG A 1 199 ? -8.889 -14.159 13.267 1.00 58.34 199 ARG A N 1
ATOM 1521 C CA . ARG A 1 199 ? -8.862 -13.147 12.188 1.00 58.34 199 ARG A CA 1
ATOM 1522 C C . ARG A 1 199 ? -9.149 -11.726 12.687 1.00 58.34 199 ARG A C 1
ATOM 1524 O O . ARG A 1 199 ? -9.145 -10.783 11.902 1.00 58.34 199 ARG A O 1
ATOM 1531 N N . GLY A 1 200 ? -9.507 -11.568 13.965 1.00 58.25 200 GLY A N 1
ATOM 1532 C CA . GLY A 1 200 ? -9.959 -10.291 14.513 1.00 58.25 200 GLY A CA 1
ATOM 1533 C C . GLY A 1 200 ? -11.284 -9.795 13.919 1.00 58.25 200 GLY A C 1
ATOM 1534 O O . GLY A 1 200 ? -11.630 -8.635 14.105 1.00 58.25 200 GLY A O 1
ATOM 1535 N N . MET A 1 201 ? -12.067 -10.632 13.226 1.00 57.31 201 MET A N 1
ATOM 1536 C CA . MET A 1 201 ? -13.310 -10.216 12.551 1.00 57.31 201 MET A CA 1
ATOM 1537 C C . MET A 1 201 ? -14.342 -9.622 13.523 1.00 57.31 201 MET A C 1
ATOM 1539 O O . MET A 1 201 ? -15.053 -8.683 13.185 1.00 57.31 201 MET A O 1
ATOM 1543 N N . HIS A 1 202 ? -14.375 -10.123 14.762 1.00 59.16 202 HIS A N 1
ATOM 1544 C CA . HIS A 1 202 ? -15.216 -9.578 15.835 1.00 59.16 202 HIS A CA 1
ATOM 1545 C C . HIS A 1 202 ? -14.915 -8.098 16.140 1.00 59.16 202 HIS A C 1
ATOM 1547 O O . HIS A 1 202 ? -15.774 -7.352 16.600 1.00 59.16 202 HIS A O 1
ATOM 1553 N N . PHE A 1 203 ? -13.683 -7.659 15.896 1.00 57.22 203 PHE A N 1
ATOM 1554 C CA . PHE A 1 203 ? -13.288 -6.265 16.032 1.00 57.22 203 PHE A CA 1
ATOM 1555 C C . PHE A 1 203 ? -13.812 -5.428 14.860 1.00 57.22 203 PHE A C 1
ATOM 1557 O O . PHE A 1 203 ? -14.338 -4.340 15.077 1.00 57.22 203 PHE A O 1
ATOM 1564 N N . TRP A 1 204 ? -13.747 -5.973 13.640 1.00 57.31 204 TRP A N 1
ATOM 1565 C CA . TRP A 1 204 ? -14.266 -5.349 12.420 1.00 57.31 204 TRP A CA 1
ATOM 1566 C C . TRP A 1 204 ? -15.789 -5.167 12.416 1.00 57.31 204 TRP A C 1
ATOM 1568 O O . TRP A 1 204 ? -16.272 -4.176 11.871 1.00 57.31 204 TRP A O 1
ATOM 1578 N N . ASP A 1 205 ? -16.543 -6.033 13.101 1.00 59.34 205 ASP A N 1
ATOM 1579 C CA . ASP A 1 205 ? -18.002 -5.899 13.247 1.00 59.34 205 ASP A CA 1
ATOM 1580 C C . ASP A 1 205 ? -18.411 -4.566 13.911 1.00 59.34 205 ASP A C 1
ATOM 1582 O O . ASP A 1 205 ? -19.414 -3.963 13.525 1.00 59.34 205 ASP A O 1
ATOM 1586 N N . LYS A 1 206 ? -17.601 -4.039 14.844 1.00 53.28 206 LYS A N 1
ATOM 1587 C CA . LYS A 1 206 ? -17.847 -2.740 15.505 1.00 53.28 206 LYS A CA 1
ATOM 1588 C C . LYS A 1 206 ? -17.651 -1.543 14.562 1.00 53.28 206 LYS A C 1
ATOM 1590 O O . LYS A 1 206 ? -18.063 -0.433 14.879 1.00 53.28 206 LYS A O 1
ATOM 1595 N N . TYR A 1 207 ? -17.027 -1.765 13.407 1.00 53.28 207 TYR A N 1
ATOM 1596 C CA . TYR A 1 207 ? -16.594 -0.736 12.459 1.00 53.28 207 TYR A CA 1
ATOM 1597 C C . TYR A 1 207 ? -17.455 -0.656 11.198 1.00 53.28 207 TYR A C 1
ATOM 1599 O O . TYR A 1 207 ? -17.177 0.140 10.306 1.00 53.28 207 TYR A O 1
ATOM 1607 N N . ARG A 1 208 ? -18.537 -1.441 11.136 1.00 53.84 208 ARG A N 1
ATOM 1608 C CA . ARG A 1 208 ? -19.474 -1.465 10.004 1.00 53.84 208 ARG A CA 1
ATOM 1609 C C . ARG A 1 208 ? -20.422 -0.256 9.960 1.00 53.84 208 ARG A C 1
ATOM 1611 O O . ARG A 1 208 ? -21.011 0.011 8.919 1.00 53.84 208 ARG A O 1
ATOM 1618 N N . SER A 1 209 ? -20.563 0.483 11.065 1.00 51.91 209 SER A N 1
ATOM 1619 C CA . SER A 1 209 ? -21.453 1.646 11.185 1.00 51.91 209 SER A CA 1
ATOM 1620 C C . SER A 1 209 ? -20.658 2.921 11.481 1.00 51.91 209 SER A C 1
ATOM 1622 O O . SER A 1 209 ? -20.313 3.194 12.626 1.00 51.91 209 SER A O 1
ATOM 1624 N N . PHE A 1 210 ? -20.416 3.730 10.447 1.00 53.59 210 PHE A N 1
ATOM 1625 C CA . PHE A 1 210 ? -19.770 5.046 10.554 1.00 53.59 210 PHE A CA 1
ATOM 1626 C C . PHE A 1 210 ? -20.652 6.092 11.268 1.00 53.59 210 PHE A C 1
ATOM 1628 O O . PHE A 1 210 ? -20.147 6.975 11.951 1.00 53.59 210 PHE A O 1
ATOM 1635 N N . LYS A 1 211 ? -21.984 5.959 11.177 1.00 52.59 211 LYS A N 1
ATOM 1636 C CA . LYS A 1 211 ? -22.956 6.957 11.663 1.00 52.59 211 LYS A CA 1
ATOM 1637 C C . LYS A 1 211 ? -23.187 6.985 13.181 1.00 52.59 211 LYS A C 1
ATOM 1639 O O . LYS A 1 211 ? -23.993 7.791 13.630 1.00 52.59 211 LYS A O 1
ATOM 1644 N N . SER A 1 212 ? -22.552 6.119 13.977 1.00 52.53 212 SER A N 1
ATOM 1645 C CA . SER A 1 212 ? -22.889 6.025 15.410 1.00 52.53 212 SER A CA 1
ATOM 1646 C C . SER A 1 212 ? -22.004 6.852 16.350 1.00 52.53 212 SER A C 1
ATOM 1648 O O . SER A 1 212 ? -22.321 6.898 17.533 1.00 52.53 212 SER A O 1
ATOM 1650 N N . ASP A 1 213 ? -20.902 7.463 15.891 1.00 56.50 213 ASP A N 1
ATOM 1651 C CA . ASP A 1 213 ? -19.974 8.191 16.778 1.00 56.50 213 ASP A CA 1
ATOM 1652 C C . ASP A 1 213 ? -19.504 9.517 16.149 1.00 56.50 213 ASP A C 1
ATOM 1654 O O . ASP A 1 213 ? -18.644 9.528 15.265 1.00 56.50 213 ASP A O 1
ATOM 1658 N N . ALA A 1 214 ? -20.052 10.640 16.632 1.00 56.97 214 ALA A N 1
ATOM 1659 C CA . ALA A 1 214 ? -19.754 12.002 16.162 1.00 56.97 214 ALA A CA 1
ATOM 1660 C C . ALA A 1 214 ? -18.263 12.384 16.284 1.00 56.97 214 ALA A C 1
ATOM 1662 O O . ALA A 1 214 ? -17.759 13.210 15.527 1.00 56.97 214 ALA A O 1
ATOM 1663 N N . ARG A 1 215 ? -17.515 11.722 17.179 1.00 58.94 215 ARG A N 1
ATOM 1664 C CA . ARG A 1 215 ? -16.064 11.926 17.349 1.00 58.94 215 ARG A CA 1
ATOM 1665 C C . ARG A 1 215 ? -15.248 11.486 16.132 1.00 58.94 215 ARG A C 1
ATOM 1667 O O . ARG A 1 215 ? -14.118 11.932 15.956 1.00 58.94 215 ARG A O 1
ATOM 1674 N N . SER A 1 216 ? -15.803 10.613 15.290 1.00 64.12 216 SER A N 1
ATOM 1675 C CA . SER A 1 216 ? -15.123 10.145 14.079 1.00 64.12 216 SER A CA 1
ATOM 1676 C C . SER A 1 216 ? -15.084 11.218 12.990 1.00 64.12 216 SER A C 1
ATOM 1678 O O . SER A 1 216 ? -14.086 11.312 12.280 1.00 64.12 216 SER A O 1
ATOM 1680 N N . GLU A 1 217 ? -16.120 12.052 12.876 1.00 64.19 217 GLU A N 1
ATOM 1681 C CA . GLU A 1 217 ? -16.140 13.155 11.905 1.00 64.19 217 GLU A CA 1
ATOM 1682 C C . GLU A 1 217 ? -15.122 14.238 12.270 1.00 64.19 217 GLU A C 1
ATOM 1684 O O . GLU A 1 217 ? -14.357 14.681 11.413 1.00 64.19 217 GLU A O 1
ATOM 1689 N N . GLU A 1 218 ? -15.030 14.599 13.553 1.00 66.94 218 GLU A N 1
ATOM 1690 C CA . GLU A 1 218 ? -14.043 15.571 14.028 1.00 66.94 218 GLU A CA 1
ATOM 1691 C C . GLU A 1 218 ? -12.607 15.058 13.830 1.00 66.94 218 GLU A C 1
ATOM 1693 O O . GLU A 1 218 ? -11.752 15.775 13.303 1.00 66.94 218 GLU A O 1
ATOM 1698 N N . PHE A 1 219 ? -12.350 13.784 14.150 1.00 72.06 219 PHE A N 1
ATOM 1699 C CA . PHE A 1 219 ? -11.024 13.174 14.013 1.00 72.06 219 PHE A CA 1
ATOM 1700 C C . PHE A 1 219 ? -10.528 13.118 12.560 1.00 72.06 219 PHE A C 1
ATOM 1702 O O . PHE A 1 219 ? -9.324 13.220 12.310 1.00 72.06 219 PHE A O 1
ATOM 1709 N N . TYR A 1 220 ? -11.437 12.989 11.591 1.00 74.44 220 TYR A N 1
ATOM 1710 C CA . TYR A 1 220 ? -11.113 12.906 10.165 1.00 74.44 220 TYR A CA 1
ATOM 1711 C C . TYR A 1 220 ? -11.411 14.174 9.361 1.00 74.44 220 TYR A C 1
ATOM 1713 O O . TYR A 1 220 ? -11.264 14.174 8.133 1.00 74.44 220 TYR A O 1
ATOM 1721 N N . SER A 1 221 ? -11.759 15.263 10.041 1.00 73.44 221 SER A N 1
ATOM 1722 C CA . SER A 1 221 ? -11.911 16.584 9.439 1.00 73.44 221 SER A CA 1
ATOM 1723 C C . SER A 1 221 ? -10.629 16.995 8.696 1.00 73.44 221 SER A C 1
ATOM 1725 O O . SER A 1 221 ? -9.539 16.798 9.219 1.00 73.44 221 SER A O 1
ATOM 1727 N N . LEU A 1 222 ? -10.683 17.541 7.481 1.00 73.50 222 LEU A N 1
ATOM 1728 C CA . LEU A 1 222 ? -9.506 18.133 6.833 1.00 73.50 222 LEU A CA 1
ATOM 1729 C C . LEU A 1 222 ? -9.179 19.509 7.423 1.00 73.50 222 LEU A C 1
ATOM 1731 O O . LEU A 1 222 ? -10.049 20.199 7.951 1.00 73.50 222 LEU A O 1
ATOM 1735 N N . ALA A 1 223 ? -7.915 19.918 7.290 1.00 67.00 223 ALA A N 1
ATOM 1736 C CA . ALA A 1 223 ? -7.512 21.298 7.544 1.00 67.00 223 ALA A CA 1
ATOM 1737 C C . ALA A 1 223 ? -8.251 22.267 6.597 1.00 67.00 223 ALA A C 1
ATOM 1739 O O . ALA A 1 223 ? -8.648 21.874 5.502 1.00 67.00 223 ALA A O 1
ATOM 1740 N N . PHE A 1 224 ? -8.407 23.528 7.012 1.00 66.88 224 PHE A N 1
ATOM 1741 C CA . PHE A 1 224 ? -9.025 24.600 6.212 1.00 66.88 224 PHE A CA 1
ATOM 1742 C C . PHE A 1 224 ? -10.468 24.324 5.737 1.00 66.88 224 PHE A C 1
ATOM 1744 O O . PHE A 1 224 ? -10.851 24.778 4.663 1.00 66.88 224 PHE A O 1
ATOM 1751 N N . ASP A 1 225 ? -11.265 23.557 6.493 1.00 66.06 225 ASP A N 1
ATOM 1752 C CA . ASP A 1 225 ? -12.661 23.216 6.153 1.00 66.06 225 ASP A CA 1
ATOM 1753 C C . ASP A 1 225 ? -12.863 22.566 4.773 1.00 66.06 225 ASP A C 1
ATOM 1755 O O . ASP A 1 225 ? -13.968 22.530 4.223 1.00 66.06 225 ASP A O 1
ATOM 1759 N N . LEU A 1 226 ? -11.817 21.926 4.241 1.00 67.88 226 LEU A N 1
ATOM 1760 C CA . LEU A 1 226 ? -11.880 21.135 3.006 1.00 67.88 226 LEU A CA 1
ATOM 1761 C C . LEU A 1 226 ? -12.903 19.981 3.069 1.00 67.88 226 LEU A C 1
ATOM 1763 O O . LEU A 1 226 ? -13.265 19.423 2.033 1.00 67.88 226 LEU A O 1
ATOM 1767 N N . ASN A 1 227 ? -13.442 19.669 4.255 1.00 67.50 227 ASN A N 1
ATOM 1768 C CA . ASN A 1 227 ? -14.588 18.769 4.440 1.00 67.50 227 ASN A CA 1
ATOM 1769 C C . ASN A 1 227 ? -15.821 19.182 3.631 1.00 67.50 227 ASN A C 1
ATOM 1771 O O . ASN A 1 227 ? -16.614 18.322 3.267 1.00 67.50 227 ASN A O 1
ATOM 1775 N N . LYS A 1 228 ? -15.981 20.478 3.329 1.00 65.00 228 LYS A N 1
ATOM 1776 C CA . LYS A 1 228 ? -17.104 20.983 2.529 1.00 65.00 228 LYS A CA 1
ATOM 1777 C C . LYS A 1 228 ? -17.048 20.515 1.070 1.00 65.00 228 LYS A C 1
ATOM 1779 O O . LYS A 1 228 ? -18.088 20.381 0.436 1.00 65.00 228 LYS A O 1
ATOM 1784 N N . PHE A 1 229 ? -15.844 20.263 0.554 1.00 66.94 229 PHE A N 1
ATOM 1785 C CA . PHE A 1 229 ? -15.617 19.783 -0.813 1.00 66.94 229 PHE A CA 1
ATOM 1786 C C . PHE A 1 229 ? -15.432 18.263 -0.877 1.00 66.94 229 PHE A C 1
ATOM 1788 O O . PHE A 1 229 ? -15.766 17.650 -1.885 1.00 66.94 229 PHE A O 1
ATOM 1795 N N . PHE A 1 230 ? -14.941 17.654 0.207 1.00 66.19 230 PHE A N 1
ATOM 1796 C CA . PHE A 1 230 ? -14.733 16.209 0.322 1.00 66.19 230 PHE A CA 1
ATOM 1797 C C . PHE A 1 230 ? -15.393 15.661 1.596 1.00 66.19 230 PHE A C 1
ATOM 1799 O O . PHE A 1 230 ? -14.686 15.354 2.571 1.00 66.19 230 PHE A O 1
ATOM 1806 N N . PRO A 1 231 ? -16.736 15.558 1.608 1.00 62.34 231 PRO A N 1
ATOM 1807 C CA . PRO A 1 231 ? -17.472 15.077 2.768 1.00 62.34 231 PRO A CA 1
ATOM 1808 C C . PRO A 1 231 ? -17.078 13.635 3.107 1.00 62.34 231 PRO A C 1
ATOM 1810 O O . PRO A 1 231 ? -16.735 12.832 2.241 1.00 62.34 231 PRO A O 1
ATOM 1813 N N . SER A 1 232 ? -17.103 13.307 4.398 1.00 56.78 232 SER A N 1
ATOM 1814 C CA . SER A 1 232 ? -16.809 11.964 4.915 1.00 56.78 232 SER A CA 1
ATOM 1815 C C . SER A 1 232 ? -17.977 10.976 4.780 1.00 56.78 232 SER A C 1
ATOM 1817 O O . SER A 1 232 ? -17.829 9.822 5.192 1.00 56.78 232 SER A O 1
ATOM 1819 N N . VAL A 1 233 ? -19.108 11.425 4.219 1.00 54.56 233 VAL A N 1
ATOM 1820 C CA . VAL A 1 233 ? -20.406 10.732 4.167 1.00 54.56 233 VAL A CA 1
ATOM 1821 C C . VAL A 1 233 ? -20.716 10.238 2.763 1.00 54.56 233 VAL A C 1
ATOM 1823 O O . VAL A 1 233 ? -20.604 11.059 1.827 1.00 54.56 233 VAL A O 1
#

Sequence (233 aa):
MMAASFVALVESTGTYIAVARYASATPLPPSILSRGIGWQGVGILFSGLFGTGNGSSISVENAGLLALTRVGSRRVVLISAGFMIFSPSLGNSELFLLRFHLQYLQLYNVFSLHTSFCNLNSFKAKFILGFSVFMGLSIPQYFNEYTAVNGFGPVHTRARWFNDMINMTFSSEAFVAGVLAMFLDCTLPGKDNAIRKDRGMHFWDKYRSFKSDARSEEFYSLAFDLNKFFPSV

InterPro domains:
  IPR006043 Nucleobase cation symporter 2 family [PF00860] (1-85)